Protein AF-T1A688-F1 (afdb_monomer_lite)

InterPro domains:
  IPR009078 Ferritin-like superfamily [SSF47240] (14-195)
  IPR012348 Ribonucleotide reductase-like [G3DSA:1.10.620.20] (3-196)

Radius of gyration: 18.25 Å; chains: 1; bounding box: 45×40×48 Å

pLDDT: mean 87.02, std 17.21, range [24.11, 98.5]

Sequence (198 aa):
MNEISFNLPDSVQPHATWAVDALPWDVLEPERIASDETMFFLIASASFVEITTDLYTQNLVEHYAGDSEVVNWLTDHWQPEELQHGVALKRYVQKVWPGFDWDRAYQGFFAEYARLCISEQLEVTRAQEMVARCIVETGTSSYYTMLRDFCTEPLLKRIAHHIRNDEIGHYKYFYRYFRQYAAREHVSRWAILQALWT

Secondary structure (DSSP, 8-state):
-------PPS----S-SS-GGGS-GGG--GGGTTT-HHHHHHHHHHHHHHHTHHHHHHHHHHHTTT-HHHHHHIIIIIHHHHHHHHHHHHHHHHHH-TTS-HHHHHHHHHHHHTTT--GGGS-SSHHHHHHHHHHHHHHHHHHHHHHHHH---HHHHHHHHHHHHHHHHHHHHHHHHHHHHHHHHT--HHHHHHTTT-

Foldseek 3Di:
DDDDDDDDDDDDDDDQPDALVRQPPVLWDLVQPLPPVVLLVLLLVLLLVLLCVVLLLVLVLVQCPPPCVVNCCSPVPVNVNSNRLSVNSLVSSCVNPVVDPSVVVSVVVCVPVSVVSDSVPAQPFLLLNLLLLLVVLVVLLVSLVVQLVPGPTVSSVVSSVSSSVVSVVVNVVSVVVSVVRCVVVVDDPVSNVVSVPD

Organism: NCBI:txid410659

Structure (mmCIF, N/CA/C/O backbone):
data_AF-T1A688-F1
#
_entry.id   AF-T1A688-F1
#
loop_
_atom_site.group_PDB
_atom_site.id
_atom_site.type_symbol
_atom_site.label_atom_id
_atom_site.label_alt_id
_atom_site.label_comp_id
_atom_site.label_asym_id
_atom_site.label_entity_id
_atom_site.label_seq_id
_atom_site.pdbx_PDB_ins_code
_atom_site.Cartn_x
_atom_site.Cartn_y
_atom_site.Cartn_z
_atom_site.occupancy
_atom_site.B_iso_or_equiv
_atom_site.auth_seq_id
_atom_site.auth_comp_id
_atom_site.auth_asym_id
_atom_site.auth_atom_id
_atom_site.pdbx_PDB_model_num
ATOM 1 N N . MET A 1 1 ? -23.530 27.940 11.551 1.00 33.59 1 MET A N 1
ATOM 2 C CA . MET A 1 1 ? -23.105 26.550 11.803 1.00 33.59 1 MET A CA 1
ATOM 3 C C . MET A 1 1 ? -23.608 25.735 10.631 1.00 33.59 1 MET A C 1
ATOM 5 O O . MET A 1 1 ? -24.788 25.431 10.600 1.00 33.59 1 MET A O 1
ATOM 9 N N . ASN A 1 2 ? -22.763 25.516 9.624 1.00 26.72 2 ASN A N 1
ATOM 10 C CA . ASN A 1 2 ? -23.101 24.663 8.486 1.00 26.72 2 ASN A CA 1
ATOM 11 C C . ASN A 1 2 ? -22.417 23.321 8.727 1.00 26.72 2 ASN A C 1
ATOM 13 O O . ASN A 1 2 ? -21.192 23.240 8.651 1.00 26.72 2 ASN A O 1
ATOM 17 N N . GLU A 1 3 ? -23.200 22.305 9.077 1.00 25.16 3 GLU A N 1
ATOM 18 C CA . GLU A 1 3 ? -22.733 20.925 9.089 1.00 25.16 3 GLU A CA 1
ATOM 19 C C . GLU A 1 3 ? -22.628 20.438 7.643 1.00 25.16 3 GLU A C 1
ATOM 21 O O . GLU A 1 3 ? -23.594 20.466 6.880 1.00 25.16 3 GLU A O 1
ATOM 26 N N . ILE A 1 4 ? -21.424 20.033 7.251 1.00 27.34 4 ILE A N 1
ATOM 27 C CA . ILE A 1 4 ? -21.187 19.335 5.992 1.00 27.34 4 ILE A CA 1
ATOM 28 C C . ILE A 1 4 ? -21.662 17.896 6.210 1.00 27.34 4 ILE A C 1
ATOM 30 O O . ILE A 1 4 ? -20.976 17.107 6.856 1.00 27.34 4 ILE A O 1
ATOM 34 N N . SER A 1 5 ? -22.852 17.572 5.703 1.00 24.11 5 SER A N 1
ATOM 35 C CA . SER A 1 5 ? -23.344 16.194 5.652 1.00 24.11 5 SER A CA 1
ATOM 36 C C . SER A 1 5 ? -22.600 15.438 4.551 1.00 24.11 5 SER A C 1
ATOM 38 O O . SER A 1 5 ? -22.774 15.724 3.365 1.00 24.11 5 SER A O 1
ATOM 40 N N . PHE A 1 6 ? -21.754 14.484 4.938 1.00 28.55 6 PHE A N 1
ATOM 41 C CA . PHE A 1 6 ? -21.212 13.482 4.023 1.00 28.55 6 PHE A CA 1
ATOM 42 C C . PHE A 1 6 ? -22.225 12.340 3.912 1.00 28.55 6 PHE A C 1
ATOM 44 O O . PHE A 1 6 ? -22.269 11.455 4.764 1.00 28.55 6 PHE A O 1
ATOM 51 N N . ASN A 1 7 ? -23.042 12.359 2.857 1.00 30.03 7 ASN A N 1
ATOM 52 C CA . ASN A 1 7 ? -23.823 11.189 2.466 1.00 30.03 7 ASN A CA 1
ATOM 53 C C . ASN A 1 7 ? -22.850 10.104 1.982 1.00 30.03 7 ASN A C 1
ATOM 55 O O . ASN A 1 7 ? -22.249 10.235 0.914 1.00 30.03 7 ASN A O 1
ATOM 59 N N . LEU A 1 8 ? -22.675 9.054 2.783 1.00 31.95 8 LEU A N 1
ATOM 60 C CA . LEU A 1 8 ? -22.021 7.822 2.349 1.00 31.95 8 LEU A CA 1
ATOM 61 C C . LEU A 1 8 ? -23.016 7.040 1.473 1.00 31.95 8 LEU A C 1
ATOM 63 O O . LEU A 1 8 ? -24.170 6.905 1.878 1.00 31.95 8 LEU A O 1
ATOM 67 N N . PRO A 1 9 ? -22.625 6.558 0.283 1.00 34.56 9 PRO A N 1
ATOM 68 C CA . PRO A 1 9 ? -23.502 5.731 -0.535 1.00 34.56 9 PRO A CA 1
ATOM 69 C C . PRO A 1 9 ? -23.782 4.390 0.155 1.00 34.56 9 PRO A C 1
ATOM 71 O O . PRO A 1 9 ? -22.862 3.727 0.639 1.00 34.56 9 PRO A O 1
ATOM 74 N N . ASP A 1 10 ? -25.057 4.000 0.171 1.00 38.97 10 ASP A N 1
ATOM 75 C CA . ASP A 1 10 ? -25.505 2.669 0.572 1.00 38.97 10 ASP A CA 1
ATOM 76 C C . ASP A 1 10 ? -24.907 1.616 -0.375 1.00 38.97 10 ASP A C 1
ATOM 78 O O . ASP A 1 10 ? -25.071 1.687 -1.593 1.00 38.97 10 ASP A O 1
ATOM 82 N N . SER A 1 11 ? -24.204 0.642 0.209 1.00 44.56 11 SER A N 1
ATOM 83 C CA . SER A 1 11 ? -23.645 -0.561 -0.429 1.00 44.56 11 SER A CA 1
ATOM 84 C C . SER A 1 11 ? -22.850 -0.334 -1.724 1.00 44.56 11 SER A C 1
ATOM 86 O O . SER A 1 11 ? -23.379 -0.444 -2.829 1.00 44.56 11 SER A O 1
ATOM 88 N N . VAL A 1 12 ? -21.536 -0.147 -1.599 1.00 38.38 12 VAL A N 1
ATOM 89 C CA . VAL A 1 12 ? -20.613 -0.444 -2.701 1.00 38.38 12 VAL A CA 1
ATOM 90 C C . VAL A 1 12 ? -19.956 -1.780 -2.372 1.00 38.38 12 VAL A C 1
ATOM 92 O O . VAL A 1 12 ? -19.056 -1.846 -1.545 1.00 38.38 12 VAL A O 1
ATOM 95 N N . GLN A 1 13 ? -20.453 -2.857 -2.972 1.00 48.09 13 GLN A N 1
ATOM 96 C CA . GLN A 1 13 ? -19.640 -4.049 -3.199 1.00 48.09 13 GLN A CA 1
ATOM 97 C C . GLN A 1 13 ? -18.950 -3.853 -4.549 1.00 48.09 13 GLN A C 1
ATOM 99 O O . GLN A 1 13 ? -19.646 -3.721 -5.562 1.00 48.09 13 GLN A O 1
ATOM 104 N N . PRO A 1 14 ? -17.612 -3.849 -4.588 1.00 47.56 14 PRO A N 1
ATOM 105 C CA . PRO A 1 14 ? -16.934 -4.323 -5.775 1.00 47.56 14 PRO A CA 1
ATOM 106 C C . PRO A 1 14 ? -15.813 -5.296 -5.399 1.00 47.56 14 PRO A C 1
ATOM 108 O O . PRO A 1 14 ? -15.022 -5.061 -4.493 1.00 47.56 14 PRO A O 1
ATOM 111 N N . HIS A 1 15 ? -15.728 -6.385 -6.156 1.00 52.50 15 HIS A N 1
ATOM 112 C CA . HIS A 1 15 ? -14.476 -7.106 -6.351 1.00 52.50 15 HIS A CA 1
ATOM 113 C C . HIS A 1 15 ? -13.335 -6.122 -6.655 1.00 52.50 15 HIS A C 1
ATOM 115 O O . HIS A 1 15 ? -13.610 -5.069 -7.241 1.00 52.50 15 HIS A O 1
ATOM 121 N N . ALA A 1 16 ? -12.092 -6.495 -6.319 1.00 61.47 16 ALA A N 1
ATOM 122 C CA . ALA A 1 16 ?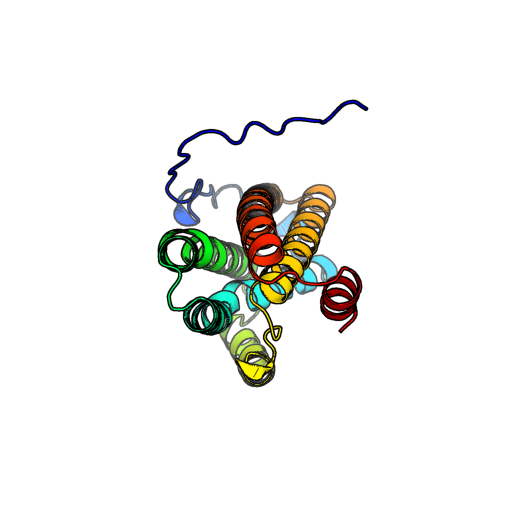 -10.887 -5.719 -6.621 1.00 61.47 16 ALA A CA 1
ATOM 123 C C . ALA A 1 16 ? -11.025 -5.002 -7.974 1.00 61.47 16 ALA A C 1
ATOM 125 O O . ALA A 1 16 ? -11.273 -5.628 -9.011 1.00 61.47 16 ALA A O 1
ATOM 126 N N . THR A 1 17 ? -10.944 -3.668 -7.952 1.00 81.06 17 THR A N 1
ATOM 127 C CA . THR A 1 17 ? -11.328 -2.823 -9.103 1.00 81.06 17 THR A CA 1
ATOM 128 C C . THR A 1 17 ? -10.383 -2.960 -10.303 1.00 81.06 17 THR A C 1
ATOM 130 O O . THR A 1 17 ? -10.643 -2.434 -11.389 1.00 81.06 17 THR A O 1
ATOM 133 N N . TRP A 1 18 ? -9.293 -3.698 -10.112 1.00 94.50 18 TRP A N 1
ATOM 134 C CA . TRP A 1 18 ? -8.295 -4.078 -11.094 1.00 94.50 18 TRP A CA 1
ATOM 135 C C . TRP A 1 18 ? -7.668 -5.417 -10.686 1.00 94.50 18 TRP A C 1
ATOM 137 O O . TRP A 1 18 ? -7.817 -5.856 -9.549 1.00 94.50 18 TRP A O 1
ATOM 147 N N . ALA A 1 19 ? -6.963 -6.059 -11.619 1.00 93.81 19 ALA A N 1
ATOM 148 C CA . ALA A 1 19 ? -6.223 -7.294 -11.374 1.00 93.81 19 ALA A CA 1
ATOM 149 C C . ALA A 1 19 ? -4.825 -7.209 -11.990 1.00 93.81 19 ALA A C 1
ATOM 151 O O . ALA A 1 19 ? -4.669 -6.676 -13.093 1.00 93.81 19 ALA A O 1
ATOM 152 N N . VAL A 1 20 ? -3.814 -7.777 -11.321 1.00 94.94 20 VAL A N 1
ATOM 153 C CA . VAL A 1 20 ? -2.414 -7.729 -11.792 1.00 94.94 20 VAL A CA 1
ATOM 154 C C . VAL A 1 20 ? -2.272 -8.293 -13.202 1.00 94.94 20 VAL A C 1
ATOM 156 O O . VAL A 1 20 ? -1.576 -7.714 -14.035 1.00 94.94 20 VAL A O 1
ATOM 159 N N . ASP A 1 21 ? -2.948 -9.402 -13.495 1.00 93.81 21 ASP A N 1
ATOM 160 C CA . ASP A 1 21 ? -2.878 -10.055 -14.804 1.00 93.81 21 ASP A CA 1
ATOM 161 C C . ASP A 1 21 ? -3.602 -9.284 -15.913 1.00 93.81 21 ASP A C 1
ATOM 163 O O . ASP A 1 21 ? -3.280 -9.467 -17.085 1.00 93.81 21 ASP A O 1
ATOM 167 N N . ALA A 1 22 ? -4.535 -8.398 -15.557 1.00 94.94 22 ALA A N 1
ATOM 168 C CA . ALA A 1 22 ? -5.258 -7.549 -16.502 1.00 94.94 22 ALA A CA 1
ATOM 169 C C . ALA A 1 22 ? -4.511 -6.244 -16.837 1.00 94.94 22 ALA A C 1
ATOM 171 O O . ALA A 1 22 ? -4.927 -5.505 -17.731 1.00 94.94 22 ALA A O 1
ATOM 172 N N . LEU A 1 23 ? -3.409 -5.942 -16.141 1.00 96.25 23 LEU A N 1
ATOM 173 C CA . LEU A 1 23 ? -2.533 -4.838 -16.518 1.00 96.25 23 LEU A CA 1
ATOM 174 C C . LEU A 1 23 ? -1.856 -5.155 -17.867 1.00 96.25 23 LEU A C 1
ATOM 176 O O . LEU A 1 23 ? -1.386 -6.276 -18.067 1.00 96.25 23 LEU A O 1
ATOM 180 N N . PRO A 1 24 ? -1.738 -4.193 -18.796 1.00 96.00 24 PRO A N 1
ATOM 181 C CA . PRO A 1 24 ? -1.062 -4.415 -20.067 1.00 96.00 24 PRO A CA 1
ATOM 182 C C . PRO A 1 24 ? 0.451 -4.344 -19.854 1.00 96.00 24 PRO A C 1
ATOM 184 O O . PRO A 1 24 ? 1.098 -3.306 -19.965 1.00 96.00 24 PRO A O 1
ATOM 187 N N . TRP A 1 25 ? 1.010 -5.483 -19.462 1.00 96.69 25 TRP A N 1
ATOM 188 C CA . TRP A 1 25 ? 2.444 -5.682 -19.256 1.00 96.69 25 TRP A CA 1
ATOM 189 C C . TRP A 1 25 ? 3.264 -5.584 -20.546 1.00 96.69 25 TRP A C 1
ATOM 191 O O . TRP A 1 25 ? 4.486 -5.492 -20.482 1.00 96.69 25 TRP A O 1
ATOM 201 N N . ASP A 1 26 ? 2.603 -5.639 -21.699 1.00 94.75 26 ASP A N 1
ATOM 202 C CA . ASP A 1 26 ? 3.171 -5.468 -23.032 1.00 94.75 26 ASP A CA 1
ATOM 203 C C . ASP A 1 26 ? 3.584 -4.020 -23.327 1.00 94.75 26 ASP A C 1
ATOM 205 O O . ASP A 1 26 ? 4.462 -3.814 -24.160 1.00 94.75 26 ASP A O 1
ATOM 209 N N . VAL A 1 27 ? 3.014 -3.034 -22.619 1.00 92.56 27 VAL A N 1
ATOM 210 C CA . VAL A 1 27 ? 3.402 -1.616 -22.751 1.00 92.56 27 VAL A CA 1
ATOM 211 C C . VAL A 1 27 ? 4.482 -1.178 -21.757 1.00 92.56 27 VAL A C 1
ATOM 213 O O . VAL A 1 27 ? 4.725 0.016 -21.618 1.00 92.56 27 VAL A O 1
ATOM 216 N N . LEU A 1 28 ? 5.086 -2.117 -21.021 1.00 97.12 28 LEU A N 1
ATOM 217 C CA . LEU A 1 28 ? 6.189 -1.822 -20.107 1.00 97.12 28 LEU A CA 1
ATOM 218 C C . LEU A 1 28 ? 7.411 -1.332 -20.900 1.00 97.12 28 LEU A C 1
ATOM 220 O O . LEU A 1 28 ? 7.852 -2.018 -21.820 1.00 97.12 28 LEU A O 1
ATOM 224 N N . GLU A 1 29 ? 7.990 -0.206 -20.483 1.00 97.12 29 GLU A N 1
ATOM 225 C CA . GLU A 1 29 ? 9.182 0.406 -21.098 1.00 97.12 29 GLU A CA 1
ATOM 226 C C . GLU A 1 29 ? 10.358 0.451 -20.087 1.00 97.12 29 GLU A C 1
ATOM 228 O O . GLU A 1 29 ? 10.622 1.507 -19.496 1.00 97.12 29 GLU A O 1
ATOM 233 N N . PRO A 1 30 ? 11.068 -0.673 -19.819 1.00 96.31 30 PRO A N 1
ATOM 234 C CA . PRO A 1 30 ? 12.078 -0.751 -18.755 1.00 96.31 30 PRO A CA 1
ATOM 235 C C . PRO A 1 30 ? 13.193 0.292 -18.874 1.00 96.31 30 PRO A C 1
ATOM 237 O O . PRO A 1 30 ? 13.660 0.830 -17.872 1.00 96.31 30 PRO A O 1
ATOM 240 N N . GLU A 1 31 ? 13.610 0.617 -20.094 1.00 95.62 31 GLU A N 1
ATOM 241 C CA . GLU A 1 31 ? 14.686 1.559 -20.398 1.00 95.62 31 GLU A CA 1
ATOM 242 C C . GLU A 1 31 ? 14.438 2.979 -19.874 1.00 95.62 31 GLU A C 1
ATOM 244 O O . GLU A 1 31 ? 15.391 3.735 -19.692 1.00 95.62 31 GLU A O 1
ATOM 249 N N . ARG A 1 32 ? 13.184 3.348 -19.585 1.00 96.19 32 ARG A N 1
ATOM 250 C CA . ARG A 1 32 ? 12.852 4.663 -19.022 1.00 96.19 32 ARG A CA 1
ATOM 251 C C . ARG A 1 32 ? 13.240 4.838 -17.562 1.00 96.19 32 ARG A C 1
ATOM 253 O O . ARG A 1 32 ? 13.293 5.974 -17.094 1.00 96.19 32 ARG A O 1
ATOM 260 N N . ILE A 1 33 ? 13.436 3.738 -16.841 1.00 96.50 33 ILE A N 1
ATOM 261 C CA . ILE A 1 33 ? 13.557 3.744 -15.380 1.00 96.50 33 ILE A CA 1
ATOM 262 C C . ILE A 1 33 ? 14.667 2.822 -14.867 1.00 96.50 33 ILE A C 1
ATOM 264 O O . ILE A 1 33 ? 15.149 3.023 -13.760 1.00 96.50 33 ILE A O 1
ATOM 268 N N . ALA A 1 34 ? 15.120 1.838 -15.653 1.00 95.44 34 ALA A N 1
ATOM 269 C CA . ALA A 1 34 ? 16.062 0.817 -15.193 1.00 95.44 34 ALA A CA 1
ATOM 270 C C . ALA A 1 34 ? 17.401 1.385 -14.684 1.00 95.44 34 ALA A C 1
ATOM 272 O O . ALA A 1 34 ? 18.022 0.777 -13.814 1.00 95.44 34 ALA A O 1
ATOM 273 N N . SER A 1 35 ? 17.837 2.545 -15.192 1.00 95.88 35 SER A N 1
ATOM 274 C CA . SER A 1 35 ? 19.055 3.235 -14.739 1.00 95.88 35 SER A CA 1
ATOM 275 C C . SER A 1 35 ? 18.848 4.164 -13.537 1.00 95.88 35 SER A C 1
ATO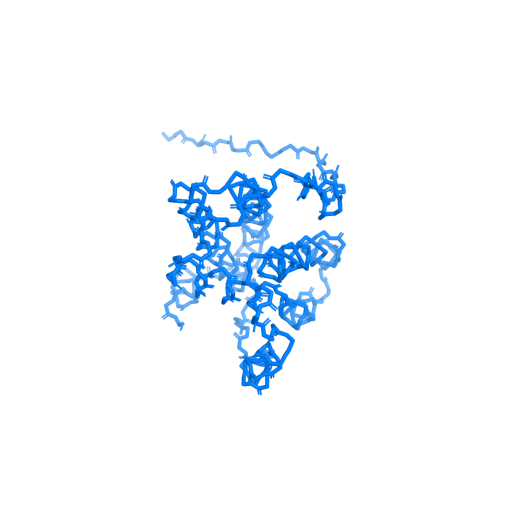M 277 O O . SER A 1 35 ? 19.816 4.747 -13.057 1.00 95.88 35 SER A O 1
ATOM 279 N N . ASP A 1 36 ? 17.610 4.366 -13.086 1.00 96.00 36 ASP A N 1
ATOM 280 C CA . ASP A 1 36 ? 17.297 5.207 -11.934 1.00 96.00 36 ASP A CA 1
ATOM 281 C C . ASP A 1 36 ? 17.346 4.365 -10.652 1.00 96.00 36 ASP A C 1
ATOM 283 O O . ASP A 1 36 ? 16.393 3.675 -10.281 1.00 96.00 36 ASP A O 1
ATOM 287 N N . GLU A 1 37 ? 18.489 4.421 -9.967 1.00 95.88 37 GLU A N 1
ATOM 288 C CA . GLU A 1 37 ? 18.700 3.705 -8.706 1.00 95.88 37 GLU A CA 1
ATOM 289 C C . GLU A 1 37 ? 17.728 4.150 -7.608 1.00 95.88 37 GLU A C 1
ATOM 291 O O . GLU A 1 37 ? 17.313 3.336 -6.784 1.00 95.88 37 GLU A O 1
ATOM 296 N N . THR A 1 38 ? 17.318 5.422 -7.601 1.00 95.75 38 THR A N 1
ATOM 297 C CA . THR A 1 38 ? 16.363 5.914 -6.600 1.00 95.75 38 THR A CA 1
ATOM 298 C C . THR A 1 38 ? 15.011 5.248 -6.811 1.00 95.75 38 THR A C 1
ATOM 300 O O . THR A 1 38 ? 14.427 4.730 -5.860 1.00 95.75 38 THR A O 1
ATOM 303 N N . MET A 1 39 ? 14.538 5.185 -8.057 1.00 96.06 39 MET A N 1
ATOM 304 C CA . MET A 1 39 ? 13.300 4.477 -8.387 1.00 96.06 39 MET A CA 1
ATOM 305 C C . MET A 1 39 ? 13.392 2.989 -8.057 1.00 96.06 39 MET A C 1
ATOM 307 O O . MET A 1 39 ? 12.454 2.448 -7.472 1.00 96.06 39 MET A O 1
ATOM 311 N N . PHE A 1 40 ? 14.522 2.342 -8.356 1.00 97.62 40 PHE A N 1
ATOM 312 C CA . PHE A 1 40 ? 14.749 0.953 -7.963 1.00 97.62 40 PHE A CA 1
ATOM 313 C C . PHE A 1 40 ? 14.542 0.754 -6.458 1.00 97.62 40 PHE A C 1
ATOM 315 O O . PHE A 1 40 ? 13.717 -0.071 -6.065 1.00 97.62 40 PHE A O 1
ATOM 322 N N . PHE A 1 41 ? 15.229 1.531 -5.615 1.00 97.38 41 PHE A N 1
ATOM 323 C CA . PHE A 1 41 ? 15.115 1.381 -4.164 1.00 97.38 41 PHE A CA 1
ATOM 324 C C . PHE A 1 41 ? 13.711 1.691 -3.652 1.00 97.38 41 PHE A C 1
ATOM 326 O O . PHE A 1 41 ? 13.211 0.961 -2.796 1.00 97.38 41 PHE A O 1
ATOM 333 N N . LEU A 1 42 ? 13.061 2.734 -4.177 1.00 96.94 42 LEU A N 1
ATOM 334 C CA . LEU A 1 42 ? 11.706 3.108 -3.778 1.00 96.94 42 LEU A CA 1
ATOM 335 C C . LEU A 1 42 ? 10.710 1.980 -4.076 1.00 96.94 42 LEU A C 1
ATOM 337 O O . LEU A 1 42 ? 9.987 1.557 -3.180 1.00 96.94 42 LEU A O 1
ATOM 341 N N . ILE A 1 43 ? 10.711 1.457 -5.303 1.00 97.69 43 ILE A N 1
ATOM 342 C CA . ILE A 1 43 ? 9.730 0.463 -5.757 1.00 97.69 43 ILE A CA 1
ATOM 343 C C . ILE A 1 43 ? 10.036 -0.919 -5.173 1.00 97.69 43 ILE A C 1
ATOM 345 O O . ILE A 1 43 ? 9.117 -1.629 -4.768 1.00 97.69 43 ILE A O 1
ATOM 349 N N . ALA A 1 44 ? 11.313 -1.308 -5.093 1.00 97.81 44 ALA A N 1
ATOM 350 C CA . ALA A 1 44 ? 11.705 -2.571 -4.474 1.00 97.81 44 ALA A CA 1
ATOM 351 C C . ALA A 1 44 ? 11.339 -2.592 -2.986 1.00 97.81 44 ALA A C 1
ATOM 353 O O . ALA A 1 44 ? 10.725 -3.554 -2.529 1.00 97.81 44 ALA A O 1
ATOM 354 N N . SER A 1 45 ? 11.620 -1.513 -2.250 1.00 96.19 45 SER A N 1
ATOM 355 C CA . SER A 1 45 ? 11.248 -1.425 -0.833 1.00 96.19 45 SER A CA 1
ATOM 356 C C . SER A 1 45 ? 9.731 -1.436 -0.645 1.00 96.19 45 SER A C 1
ATOM 358 O O . SER A 1 45 ? 9.241 -2.182 0.197 1.00 96.19 45 SER A O 1
ATOM 360 N N . ALA A 1 46 ? 8.981 -0.688 -1.466 1.00 96.25 46 ALA A N 1
ATOM 361 C CA . ALA A 1 46 ? 7.518 -0.733 -1.449 1.00 96.25 46 ALA A CA 1
ATOM 362 C C . ALA A 1 46 ? 7.010 -2.162 -1.696 1.00 96.25 46 ALA A C 1
ATOM 364 O O . ALA A 1 46 ? 6.228 -2.675 -0.910 1.00 96.25 46 ALA A O 1
ATOM 365 N N . SER A 1 47 ? 7.548 -2.871 -2.695 1.00 96.81 47 SER A N 1
ATOM 366 C CA . SER A 1 47 ? 7.140 -4.255 -2.974 1.00 96.81 47 SER A CA 1
ATOM 367 C C . SER A 1 47 ? 7.349 -5.217 -1.799 1.00 96.81 47 SER A C 1
ATOM 369 O O . SER A 1 47 ? 6.610 -6.189 -1.681 1.00 96.81 47 SER A O 1
ATOM 371 N N . PHE A 1 48 ? 8.339 -4.963 -0.936 1.00 94.94 48 PHE A N 1
ATOM 372 C CA . PHE A 1 48 ? 8.563 -5.760 0.269 1.00 94.94 48 PHE A CA 1
ATOM 373 C C . PHE A 1 48 ? 7.570 -5.416 1.375 1.00 94.94 48 PHE A C 1
ATOM 375 O O . PHE A 1 48 ? 7.068 -6.323 2.030 1.00 94.94 48 PHE A O 1
ATOM 382 N N . VAL A 1 49 ? 7.283 -4.130 1.583 1.00 91.88 49 VAL A N 1
ATOM 383 C CA . VAL A 1 49 ? 6.319 -3.689 2.599 1.00 91.88 49 VAL A CA 1
ATOM 384 C C . VAL A 1 49 ? 4.920 -4.200 2.251 1.00 91.88 49 VAL A C 1
ATOM 386 O O . VAL A 1 49 ? 4.331 -4.913 3.056 1.00 91.88 49 VAL A O 1
ATOM 389 N N . GLU A 1 50 ? 4.456 -3.947 1.027 1.00 92.25 50 GLU A N 1
ATOM 390 C CA . GLU A 1 50 ? 3.099 -4.292 0.572 1.00 92.25 50 GLU A CA 1
ATOM 391 C C . GLU A 1 50 ? 2.835 -5.805 0.585 1.00 92.25 50 GLU A C 1
ATOM 393 O O . GLU A 1 50 ? 1.772 -6.275 0.977 1.00 92.25 50 GLU A O 1
ATOM 398 N N . ILE A 1 51 ? 3.819 -6.624 0.191 1.00 90.12 51 ILE A N 1
ATOM 399 C CA . ILE A 1 51 ? 3.629 -8.083 0.174 1.00 90.12 51 ILE A CA 1
ATOM 400 C C . ILE A 1 51 ? 3.647 -8.705 1.579 1.00 90.12 51 ILE A C 1
ATOM 402 O O . ILE A 1 51 ? 3.253 -9.858 1.727 1.00 90.12 51 ILE A O 1
ATOM 406 N N . THR A 1 52 ? 4.094 -7.953 2.593 1.00 87.56 52 THR A N 1
ATOM 407 C CA . THR A 1 52 ? 4.131 -8.388 3.999 1.00 87.56 52 THR A CA 1
ATOM 408 C C . THR A 1 52 ? 2.848 -8.011 4.758 1.00 87.56 52 THR A C 1
ATOM 410 O O . THR A 1 52 ? 2.706 -8.329 5.942 1.00 87.56 52 THR A O 1
ATOM 413 N N . THR A 1 53 ? 1.881 -7.351 4.107 1.00 77.81 53 THR A N 1
ATOM 414 C CA . THR A 1 53 ? 0.613 -6.955 4.744 1.00 77.81 53 THR A CA 1
ATOM 415 C C . THR A 1 53 ? -0.196 -8.158 5.262 1.00 77.81 53 THR A C 1
ATOM 417 O O . THR A 1 53 ? -0.996 -8.022 6.193 1.00 77.81 53 THR A O 1
ATOM 420 N N . ASP A 1 54 ? 0.049 -9.373 4.760 1.00 76.12 54 ASP A N 1
ATOM 421 C CA . ASP A 1 54 ? -0.600 -10.602 5.231 1.00 76.12 54 ASP A CA 1
ATOM 422 C C . ASP A 1 54 ? -0.350 -10.911 6.713 1.00 76.12 54 ASP A C 1
ATOM 424 O O . ASP A 1 54 ? -1.296 -11.250 7.432 1.00 76.12 54 ASP A O 1
ATOM 428 N N . LEU A 1 55 ? 0.890 -10.751 7.185 1.00 73.75 55 LEU A N 1
ATOM 429 C CA . LEU A 1 55 ? 1.257 -10.937 8.588 1.00 73.75 55 LEU A CA 1
ATOM 430 C C . LEU A 1 55 ? 0.504 -9.960 9.487 1.00 73.75 55 LEU A C 1
ATOM 432 O O . LEU A 1 55 ? -0.006 -10.332 10.542 1.00 73.75 55 LEU A O 1
ATOM 436 N N . TYR A 1 56 ? 0.419 -8.702 9.058 1.00 75.31 56 TYR A N 1
ATOM 437 C CA . TYR A 1 56 ? -0.231 -7.661 9.840 1.00 75.31 56 TYR A CA 1
ATOM 438 C C . TYR A 1 56 ? -1.759 -7.809 9.853 1.00 75.31 56 TYR A C 1
ATOM 440 O O . TYR A 1 56 ? -2.406 -7.546 10.868 1.00 75.31 56 TYR A O 1
ATOM 448 N N . THR A 1 57 ? -2.343 -8.289 8.752 1.00 82.62 57 THR A N 1
ATOM 449 C CA . THR A 1 57 ? -3.791 -8.507 8.649 1.00 82.62 57 THR A CA 1
ATOM 450 C C . THR A 1 57 ? -4.290 -9.481 9.710 1.00 82.62 57 THR A C 1
ATOM 452 O O . THR A 1 57 ? -5.320 -9.227 10.331 1.00 82.62 57 THR A O 1
ATOM 455 N N . GLN A 1 58 ? -3.575 -10.583 9.949 1.00 84.56 58 GLN A N 1
ATOM 456 C CA . GLN A 1 58 ? -4.000 -11.578 10.939 1.00 84.56 58 GLN A CA 1
ATOM 457 C C . GLN A 1 58 ? -4.108 -10.954 12.335 1.00 84.56 58 GLN A C 1
ATOM 459 O O . GLN A 1 58 ? -5.136 -11.103 12.994 1.00 84.56 58 GLN A O 1
ATOM 464 N N . ASN A 1 59 ? -3.115 -10.149 12.724 1.00 87.12 59 ASN A N 1
ATOM 465 C CA . ASN A 1 59 ? -3.131 -9.417 13.990 1.00 87.12 59 ASN A CA 1
ATOM 466 C C . ASN A 1 59 ? -4.324 -8.447 14.078 1.00 87.12 59 ASN A C 1
ATOM 468 O O . ASN A 1 59 ? -4.983 -8.375 15.116 1.00 87.12 59 ASN A O 1
ATOM 472 N N . LEU A 1 60 ? -4.645 -7.726 12.995 1.00 90.06 60 LEU A N 1
ATOM 473 C CA . LEU A 1 60 ? -5.826 -6.855 12.953 1.00 90.06 60 LEU A CA 1
ATOM 474 C C . LEU A 1 60 ? -7.124 -7.649 13.117 1.00 90.06 60 LEU A C 1
ATOM 476 O O . LEU A 1 60 ? -7.972 -7.287 13.930 1.00 90.06 60 LEU A O 1
ATOM 480 N N . VAL A 1 61 ? -7.292 -8.736 12.365 1.00 92.00 61 VAL A N 1
ATOM 481 C CA . VAL A 1 61 ? -8.496 -9.575 12.429 1.00 92.00 61 VAL A CA 1
ATOM 482 C C . VAL A 1 61 ? -8.717 -10.096 13.849 1.00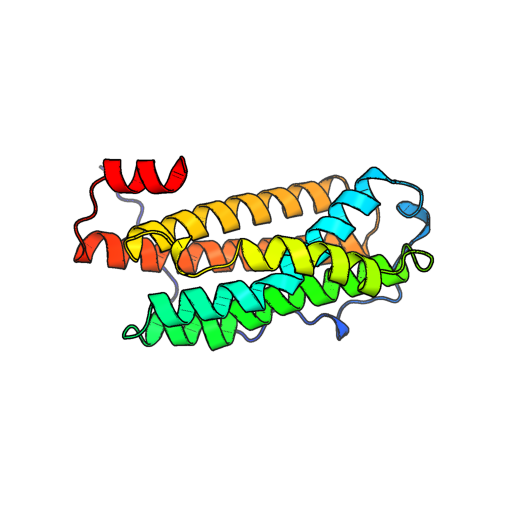 92.00 61 VAL A C 1
ATOM 484 O O . VAL A 1 61 ? -9.838 -10.037 14.358 1.00 92.00 61 VAL A O 1
ATOM 487 N N . GLU A 1 62 ? -7.652 -10.535 14.519 1.00 91.38 62 GLU A N 1
ATOM 488 C CA . GLU A 1 62 ? -7.704 -10.954 15.919 1.00 91.38 62 GLU A CA 1
ATOM 489 C C . GLU A 1 62 ? -8.058 -9.792 16.862 1.00 91.38 62 GLU A C 1
ATOM 491 O O . GLU A 1 62 ? -8.933 -9.938 17.719 1.00 91.38 62 GLU A O 1
ATOM 496 N N . HIS A 1 63 ? -7.462 -8.611 16.678 1.00 91.62 63 HIS A N 1
ATOM 497 C CA . HIS A 1 63 ? -7.743 -7.420 17.490 1.00 91.62 63 HIS A CA 1
ATOM 498 C C . HIS A 1 63 ? -9.218 -6.974 17.411 1.00 91.62 63 HIS A C 1
ATOM 500 O O . HIS A 1 63 ? -9.842 -6.576 18.408 1.00 91.62 63 HIS A O 1
ATOM 506 N N . TYR A 1 64 ? -9.819 -7.089 16.226 1.00 94.12 64 TYR A N 1
ATOM 507 C CA . TYR A 1 64 ? -11.220 -6.745 15.980 1.00 94.12 64 TYR A CA 1
ATOM 508 C C . TYR A 1 64 ? -12.193 -7.918 16.174 1.00 94.12 64 TYR A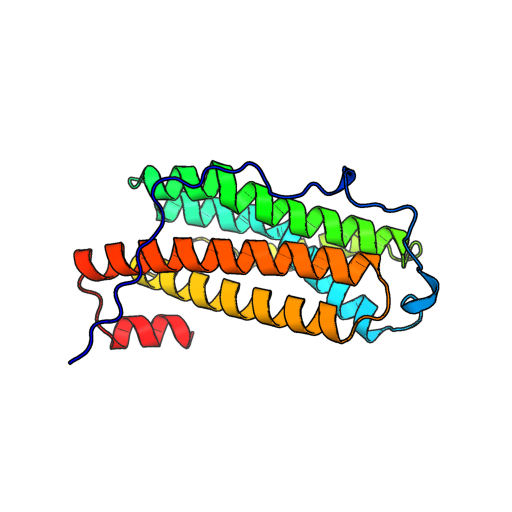 C 1
ATOM 510 O O . TYR A 1 64 ? -13.392 -7.765 15.919 1.00 94.12 64 TYR A O 1
ATOM 518 N N . ALA A 1 65 ? -11.734 -9.057 16.706 1.00 93.06 65 ALA A N 1
ATOM 519 C CA . ALA A 1 65 ? -12.582 -10.215 16.975 1.00 93.06 65 ALA A CA 1
ATOM 520 C C . ALA A 1 65 ? -13.847 -9.835 17.771 1.00 93.06 65 ALA A C 1
ATOM 522 O O . ALA A 1 65 ? -13.802 -9.139 18.788 1.00 93.06 65 ALA A O 1
ATOM 523 N N . GLY A 1 66 ? -15.010 -10.282 17.298 1.00 93.25 66 GLY A N 1
ATOM 524 C CA . GLY A 1 66 ? -16.313 -9.909 17.864 1.00 93.25 66 GLY A CA 1
ATOM 525 C C . GLY A 1 66 ? -16.995 -8.715 17.186 1.00 93.25 66 GLY A C 1
ATOM 526 O O . GLY A 1 66 ? -18.119 -8.389 17.560 1.00 93.25 66 GLY A O 1
ATOM 527 N N . ASP A 1 67 ? -16.374 -8.097 16.178 1.00 95.50 67 ASP A N 1
ATOM 528 C CA . ASP A 1 67 ? -17.042 -7.196 15.235 1.00 95.50 67 ASP A CA 1
ATOM 529 C C . ASP A 1 67 ? -17.026 -7.806 13.826 1.00 95.50 67 ASP A C 1
ATOM 531 O O . ASP A 1 67 ? -16.059 -7.675 13.077 1.00 95.50 67 ASP A O 1
ATOM 535 N N . SER A 1 68 ? -18.089 -8.536 13.473 1.00 95.19 68 SER A N 1
ATOM 536 C CA . SER A 1 68 ? -18.125 -9.290 12.215 1.00 95.19 68 SER A CA 1
ATOM 537 C C . SER A 1 68 ? -18.152 -8.400 10.973 1.00 95.19 68 SER A C 1
ATOM 539 O O . SER A 1 68 ? -17.718 -8.845 9.920 1.00 95.19 68 SER A O 1
ATOM 541 N N . GLU A 1 69 ? -18.651 -7.161 11.064 1.00 95.25 69 GLU A N 1
ATOM 542 C CA . GLU A 1 69 ? -18.618 -6.236 9.921 1.00 95.25 69 GLU A CA 1
ATOM 543 C C . GLU A 1 69 ? -17.171 -5.861 9.583 1.00 95.25 69 GLU A C 1
ATOM 545 O O . GLU A 1 69 ? -16.756 -5.974 8.429 1.00 95.25 69 GLU A O 1
ATOM 550 N N . VAL A 1 70 ? -16.395 -5.464 10.596 1.00 94.94 70 VAL A N 1
ATOM 551 C CA . VAL A 1 70 ? -14.989 -5.075 10.423 1.00 94.94 70 VAL A CA 1
ATOM 552 C C . VAL A 1 70 ? -14.139 -6.268 10.010 1.00 94.94 70 VAL A C 1
ATOM 554 O O . VAL A 1 70 ? -13.381 -6.157 9.051 1.00 94.94 70 VAL A O 1
ATOM 557 N N . VAL A 1 71 ? -14.293 -7.410 10.688 1.00 95.81 71 VAL A N 1
ATOM 558 C CA . VAL A 1 71 ? -13.525 -8.626 10.382 1.00 95.81 71 VAL A CA 1
ATOM 559 C C . VAL A 1 71 ? -13.762 -9.079 8.943 1.00 95.81 71 VAL A C 1
ATOM 561 O O . VAL A 1 71 ? -12.791 -9.270 8.221 1.00 95.81 71 VAL A O 1
ATOM 564 N N . ASN A 1 72 ? -15.019 -9.172 8.497 1.00 95.31 72 ASN A N 1
ATOM 565 C CA . ASN A 1 72 ? -15.315 -9.601 7.129 1.00 95.31 72 ASN A CA 1
ATOM 566 C C . ASN A 1 72 ? -14.786 -8.602 6.091 1.00 95.31 72 ASN A C 1
ATOM 568 O O . ASN A 1 72 ? -14.309 -8.991 5.032 1.00 95.31 72 ASN A O 1
ATOM 572 N N . TRP A 1 73 ? -14.853 -7.296 6.369 1.00 95.25 73 TRP A N 1
ATOM 573 C CA . TRP A 1 73 ? -14.277 -6.308 5.458 1.00 95.25 73 TRP A CA 1
ATOM 574 C C . TRP A 1 73 ? -12.748 -6.442 5.362 1.00 95.25 73 TRP A C 1
ATOM 576 O O . TRP A 1 73 ? -12.211 -6.420 4.254 1.00 95.25 73 TRP A O 1
ATOM 586 N N . LEU A 1 74 ? -12.062 -6.641 6.494 1.00 94.38 74 LEU A N 1
ATOM 587 C CA . LEU A 1 74 ? -10.614 -6.852 6.527 1.00 94.38 74 LEU A CA 1
ATOM 588 C C . LEU A 1 74 ? -10.200 -8.101 5.736 1.00 94.38 74 LEU A C 1
ATOM 590 O O . LEU A 1 74 ? -9.264 -8.029 4.945 1.00 94.38 74 LEU A O 1
ATOM 594 N N . THR A 1 75 ? -10.895 -9.227 5.925 1.00 92.56 75 THR A N 1
ATOM 595 C CA . THR A 1 75 ? -10.541 -10.506 5.286 1.00 92.56 75 THR A CA 1
ATOM 596 C C . THR A 1 75 ? -10.941 -10.579 3.821 1.00 92.56 75 THR A C 1
ATOM 598 O O . THR A 1 75 ? -10.195 -11.114 3.006 1.00 92.56 75 THR A O 1
ATOM 601 N N . ASP A 1 76 ? -12.120 -10.063 3.477 1.00 92.38 76 ASP A N 1
ATOM 602 C CA . ASP A 1 76 ? -12.719 -10.320 2.166 1.00 92.38 76 ASP A CA 1
ATOM 603 C C . ASP A 1 76 ? -12.390 -9.218 1.149 1.00 92.38 76 ASP A C 1
ATOM 605 O O . ASP A 1 76 ? -12.571 -9.430 -0.050 1.00 92.38 76 ASP A O 1
ATOM 609 N N . HIS A 1 77 ? -11.934 -8.045 1.612 1.00 90.88 77 HIS A N 1
ATOM 610 C CA . HIS A 1 77 ? -11.687 -6.876 0.758 1.00 90.88 77 HIS A CA 1
ATOM 611 C C . HIS A 1 77 ? -10.283 -6.312 0.961 1.00 90.88 77 HIS A C 1
ATOM 613 O O . HIS A 1 77 ? -9.466 -6.402 0.050 1.00 90.88 77 HIS A O 1
ATOM 619 N N . TRP A 1 78 ? -9.984 -5.801 2.159 1.00 93.31 78 TRP A N 1
ATOM 620 C CA . TRP A 1 78 ? -8.732 -5.081 2.405 1.00 93.31 78 TRP A CA 1
ATOM 621 C C . TRP A 1 78 ? -7.501 -5.972 2.183 1.00 93.31 78 TRP A C 1
ATOM 623 O O . TRP A 1 78 ? -6.643 -5.656 1.368 1.00 93.31 78 TRP A O 1
ATOM 633 N N . GLN A 1 79 ? -7.443 -7.147 2.819 1.00 91.94 79 GLN A N 1
ATOM 634 C CA . GLN A 1 79 ? -6.290 -8.043 2.696 1.00 91.94 79 GLN A CA 1
ATOM 635 C C . GLN A 1 79 ? -6.015 -8.517 1.255 1.00 91.94 79 GLN A C 1
ATOM 637 O O . GLN A 1 79 ? -4.854 -8.487 0.838 1.00 91.94 79 GLN A O 1
ATOM 642 N N . PRO A 1 80 ? -7.015 -8.977 0.474 1.00 91.88 80 PRO A N 1
ATOM 643 C CA . PRO A 1 80 ? -6.792 -9.315 -0.928 1.00 91.88 80 PRO A CA 1
ATOM 644 C C . PRO A 1 80 ? -6.275 -8.145 -1.773 1.00 91.88 80 PRO A C 1
ATOM 646 O O . PRO A 1 80 ? -5.441 -8.370 -2.652 1.00 91.88 80 PRO A O 1
ATOM 649 N N . GLU A 1 81 ? -6.758 -6.923 -1.529 1.00 94.00 81 GLU A N 1
ATOM 650 C CA . GLU A 1 81 ? -6.325 -5.720 -2.250 1.00 94.00 81 GLU A CA 1
ATOM 651 C C . GLU A 1 81 ? -4.863 -5.374 -1.921 1.00 94.00 81 GLU A C 1
ATOM 653 O O . GLU A 1 81 ? -4.048 -5.265 -2.834 1.00 94.00 81 GLU A O 1
ATOM 658 N N . GLU A 1 82 ? -4.485 -5.357 -0.645 1.00 92.06 82 GLU A N 1
ATOM 659 C CA . GLU A 1 82 ? -3.102 -5.131 -0.187 1.00 92.06 82 GLU A CA 1
ATOM 660 C C . GLU A 1 82 ? -2.112 -6.161 -0.764 1.00 92.06 82 GLU A C 1
ATOM 662 O O . GLU A 1 82 ? -1.068 -5.834 -1.338 1.00 92.06 82 GLU A O 1
ATOM 667 N N . LEU A 1 83 ? -2.473 -7.450 -0.715 1.00 92.12 83 LEU A N 1
ATOM 668 C CA . LEU A 1 83 ? -1.671 -8.515 -1.324 1.00 92.12 83 LEU A CA 1
ATOM 669 C C . LEU A 1 83 ? -1.493 -8.302 -2.831 1.00 92.12 83 LEU A C 1
ATOM 671 O O . LEU A 1 83 ? -0.419 -8.561 -3.389 1.00 92.12 83 LEU A O 1
ATOM 675 N N . GLN A 1 84 ? -2.541 -7.827 -3.504 1.00 94.81 84 GLN A N 1
ATOM 676 C CA . GLN A 1 84 ? -2.491 -7.520 -4.924 1.00 94.81 84 GLN A CA 1
ATOM 677 C C . GLN A 1 84 ? -1.484 -6.405 -5.234 1.00 94.81 84 GLN A C 1
ATOM 679 O O . GLN A 1 84 ? -0.778 -6.492 -6.247 1.00 94.81 84 GLN A O 1
ATOM 684 N N . HIS A 1 85 ? -1.380 -5.388 -4.375 1.00 96.38 85 HIS A N 1
ATOM 685 C CA . HIS A 1 85 ? -0.414 -4.297 -4.522 1.00 96.38 85 HIS A CA 1
ATOM 686 C C . HIS A 1 85 ? 1.016 -4.837 -4.500 1.00 96.38 85 HIS A C 1
ATOM 688 O O . HIS A 1 85 ? 1.782 -4.617 -5.448 1.00 96.38 85 HIS A O 1
ATOM 694 N N . GLY A 1 86 ? 1.341 -5.649 -3.490 1.00 95.44 86 GLY A N 1
ATOM 695 C CA . GLY A 1 86 ? 2.647 -6.295 -3.356 1.00 95.44 86 GLY A CA 1
ATOM 696 C C . GLY A 1 86 ? 3.000 -7.180 -4.552 1.00 95.44 86 GLY A C 1
ATOM 697 O O . GLY A 1 86 ? 4.103 -7.085 -5.100 1.00 95.44 86 GLY A O 1
ATOM 698 N N . VAL A 1 87 ? 2.050 -7.989 -5.034 1.00 96.62 87 VAL A N 1
ATOM 699 C CA . VAL A 1 87 ? 2.245 -8.842 -6.220 1.00 96.62 87 VAL A CA 1
ATOM 700 C C . VAL A 1 87 ? 2.506 -8.010 -7.481 1.00 96.62 87 VAL A C 1
ATOM 702 O O . VAL A 1 87 ? 3.400 -8.349 -8.267 1.00 96.62 87 VAL A O 1
ATOM 705 N N . ALA A 1 88 ? 1.768 -6.916 -7.686 1.00 98.00 88 ALA A N 1
ATOM 706 C CA . ALA A 1 88 ? 1.965 -6.039 -8.836 1.00 98.00 88 ALA A CA 1
ATOM 707 C C . ALA A 1 88 ? 3.358 -5.394 -8.830 1.00 98.00 88 ALA A C 1
ATOM 709 O O . ALA A 1 88 ? 4.050 -5.415 -9.853 1.00 98.00 88 ALA A O 1
ATOM 710 N N . LEU A 1 89 ? 3.798 -4.879 -7.680 1.00 98.38 89 LEU A N 1
ATOM 711 C CA . LEU A 1 89 ? 5.106 -4.240 -7.540 1.00 98.38 89 LEU A CA 1
ATOM 712 C C . LEU A 1 89 ? 6.250 -5.245 -7.650 1.00 98.38 89 LEU A C 1
ATOM 714 O O . LEU A 1 89 ? 7.212 -4.982 -8.369 1.00 98.38 89 LEU A O 1
ATOM 718 N N . LYS A 1 90 ? 6.130 -6.427 -7.032 1.00 98.19 90 LYS A N 1
ATOM 719 C CA . LYS A 1 90 ? 7.099 -7.520 -7.196 1.00 98.19 90 LYS A CA 1
ATOM 720 C C . LYS A 1 90 ? 7.295 -7.858 -8.673 1.00 98.19 90 LYS A C 1
ATOM 722 O O . LYS A 1 90 ? 8.424 -7.877 -9.166 1.00 98.19 90 LYS A O 1
ATOM 727 N N . ARG A 1 91 ? 6.194 -8.083 -9.399 1.00 98.31 91 ARG A N 1
ATOM 728 C CA . ARG A 1 91 ? 6.234 -8.402 -10.834 1.00 98.31 91 ARG A CA 1
ATOM 729 C C . ARG A 1 91 ? 6.850 -7.270 -11.651 1.00 98.31 91 ARG A C 1
ATOM 731 O O . ARG A 1 91 ? 7.598 -7.542 -12.590 1.00 98.31 91 ARG A O 1
ATOM 738 N N . TYR A 1 92 ? 6.553 -6.021 -11.301 1.00 98.50 92 TYR A N 1
ATOM 739 C CA . TYR A 1 92 ? 7.157 -4.855 -11.934 1.00 98.50 92 TYR A CA 1
ATOM 740 C C . TYR A 1 92 ? 8.678 -4.828 -11.728 1.00 98.50 92 TYR A C 1
ATOM 742 O O . TYR A 1 92 ? 9.424 -4.764 -12.706 1.00 98.50 92 TYR A O 1
ATOM 750 N N . VAL A 1 93 ? 9.146 -4.977 -10.484 1.00 98.50 93 VAL A N 1
ATOM 751 C CA . VAL A 1 93 ? 10.578 -4.984 -10.146 1.00 98.50 93 VAL A CA 1
ATOM 752 C C . VAL A 1 93 ? 11.316 -6.091 -10.891 1.00 98.50 93 VAL A C 1
ATOM 754 O O . VAL A 1 93 ? 12.336 -5.826 -11.521 1.00 98.50 93 VAL A O 1
ATOM 757 N N . GLN A 1 94 ? 10.778 -7.313 -10.894 1.00 97.88 94 GLN A N 1
ATOM 758 C CA . GLN A 1 94 ? 11.394 -8.454 -11.578 1.00 97.88 94 GLN A CA 1
ATOM 759 C C . GLN A 1 94 ? 11.491 -8.266 -13.100 1.00 97.88 94 GLN A C 1
ATOM 761 O O . GLN A 1 94 ? 12.403 -8.801 -13.729 1.00 97.88 94 GLN A O 1
ATOM 766 N N . LYS A 1 95 ? 10.566 -7.515 -13.711 1.00 97.75 95 LYS A N 1
ATOM 767 C CA . LYS A 1 95 ? 10.604 -7.226 -15.151 1.00 97.75 95 LYS A CA 1
ATOM 768 C C . LYS A 1 95 ? 11.573 -6.106 -15.512 1.00 97.75 95 LYS A C 1
ATOM 770 O O . LYS A 1 95 ? 12.223 -6.200 -16.549 1.00 97.75 95 LYS A O 1
ATOM 775 N N . VAL A 1 96 ? 11.655 -5.059 -14.694 1.00 98.19 96 VAL A N 1
ATOM 776 C CA . VAL A 1 96 ? 12.524 -3.904 -14.963 1.00 98.19 96 VAL A CA 1
ATOM 777 C C . VAL A 1 96 ? 13.976 -4.189 -14.581 1.00 98.19 96 VAL A C 1
ATOM 779 O O . VAL A 1 96 ? 14.887 -3.831 -15.326 1.00 98.19 96 VAL A O 1
ATOM 782 N N . TRP A 1 97 ? 14.199 -4.883 -13.463 1.00 98.12 97 TRP A N 1
ATOM 783 C CA . TRP A 1 97 ? 15.523 -5.229 -12.943 1.00 98.12 97 TRP A CA 1
ATOM 784 C C . TRP A 1 97 ? 15.690 -6.752 -12.827 1.00 98.12 97 TRP A C 1
ATOM 786 O O . TRP A 1 97 ? 15.798 -7.282 -11.722 1.00 98.12 97 TRP A O 1
ATOM 796 N N . PRO A 1 98 ? 15.766 -7.490 -13.950 1.00 97.06 98 PRO A N 1
ATOM 797 C CA . PRO A 1 98 ? 15.835 -8.955 -13.934 1.00 97.06 98 PRO A CA 1
ATOM 798 C C . PRO A 1 98 ? 17.113 -9.513 -13.287 1.00 97.06 98 PRO A C 1
ATOM 800 O O . PRO A 1 98 ? 17.165 -10.689 -12.940 1.00 97.06 98 PRO A O 1
ATOM 803 N N . GLY A 1 99 ? 18.155 -8.690 -13.133 1.00 96.62 99 GLY A N 1
ATOM 804 C CA . GLY A 1 99 ? 19.381 -9.062 -12.421 1.00 96.62 99 GLY A CA 1
ATOM 805 C C . GLY A 1 99 ? 19.265 -9.005 -10.894 1.00 96.62 99 GLY A C 1
ATOM 806 O O . GLY A 1 99 ? 20.176 -9.459 -10.205 1.00 96.62 99 GLY A O 1
ATOM 807 N N . PHE A 1 100 ? 18.180 -8.442 -10.357 1.00 97.75 100 PHE A N 1
ATOM 808 C CA . PHE A 1 100 ? 17.937 -8.376 -8.922 1.00 97.75 100 PHE A CA 1
ATOM 809 C C . PHE A 1 100 ? 17.215 -9.639 -8.439 1.00 97.75 100 PHE A C 1
ATOM 811 O O . PHE A 1 100 ? 16.091 -9.928 -8.848 1.00 97.75 100 PHE A O 1
ATOM 818 N N . ASP A 1 101 ? 17.855 -10.378 -7.532 1.00 98.00 101 ASP A N 1
ATOM 819 C CA . ASP A 1 101 ? 17.258 -11.534 -6.859 1.00 98.00 101 ASP A CA 1
ATOM 820 C C . ASP A 1 101 ? 16.268 -11.063 -5.782 1.00 98.00 101 ASP A C 1
ATOM 822 O O . ASP A 1 101 ? 16.596 -10.942 -4.597 1.00 98.00 101 ASP A O 1
ATOM 826 N N . TRP A 1 102 ? 15.056 -10.737 -6.237 1.00 97.94 102 TRP A N 1
ATOM 827 C CA . TRP A 1 102 ? 13.990 -10.200 -5.396 1.00 97.94 102 TRP A CA 1
ATOM 828 C C . TRP A 1 102 ? 13.642 -11.145 -4.243 1.00 97.94 102 TRP A C 1
ATOM 830 O O . TRP A 1 102 ? 13.500 -10.687 -3.114 1.00 97.94 102 TRP A O 1
ATOM 840 N N . ASP A 1 103 ? 13.538 -12.456 -4.494 1.00 97.06 103 ASP A N 1
ATOM 841 C CA . ASP A 1 103 ? 13.099 -13.424 -3.480 1.00 97.06 103 ASP A CA 1
ATOM 842 C C . ASP A 1 103 ? 14.130 -13.560 -2.358 1.00 97.06 103 ASP A C 1
ATOM 844 O O . ASP A 1 103 ? 13.766 -13.545 -1.180 1.00 97.06 103 ASP A O 1
ATOM 848 N N . ARG A 1 104 ? 15.424 -13.617 -2.693 1.00 97.56 104 ARG A N 1
ATOM 849 C CA . ARG A 1 104 ? 16.488 -13.626 -1.682 1.00 97.56 104 ARG A CA 1
ATOM 850 C C . ARG A 1 104 ? 16.522 -12.333 -0.870 1.00 97.56 104 ARG A C 1
ATOM 852 O O . ARG A 1 104 ? 16.709 -12.380 0.345 1.00 97.56 104 ARG A O 1
ATOM 859 N N . ALA A 1 105 ? 16.384 -11.184 -1.528 1.00 96.88 105 ALA A N 1
ATOM 860 C CA . ALA A 1 105 ? 16.389 -9.892 -0.850 1.00 96.88 105 ALA A CA 1
ATOM 861 C C . ALA A 1 105 ? 15.174 -9.742 0.083 1.00 96.88 105 ALA A C 1
ATOM 863 O O . ALA A 1 105 ? 15.336 -9.349 1.240 1.00 96.88 105 ALA A O 1
ATOM 864 N N . TYR A 1 106 ? 13.992 -10.150 -0.383 1.00 96.12 106 TYR A N 1
ATOM 865 C CA . TYR A 1 106 ? 12.768 -10.184 0.409 1.00 96.12 106 TYR A CA 1
ATOM 866 C C . TYR A 1 106 ? 12.906 -11.089 1.635 1.00 96.12 106 TYR A C 1
ATOM 868 O O . TYR A 1 106 ? 12.538 -10.682 2.728 1.00 96.12 106 TYR A O 1
ATOM 876 N N . GLN A 1 107 ? 13.496 -12.281 1.499 1.00 94.88 107 GLN A N 1
ATOM 877 C CA . GLN A 1 107 ? 13.741 -13.167 2.645 1.00 94.88 107 GLN A CA 1
ATOM 878 C C . GLN A 1 107 ? 14.596 -12.498 3.729 1.00 94.88 107 GLN A C 1
ATOM 880 O O . GLN A 1 107 ? 14.320 -12.668 4.916 1.00 94.88 107 GLN A O 1
ATOM 885 N N . GLY A 1 108 ? 15.617 -11.732 3.327 1.00 93.75 108 GLY A N 1
ATOM 886 C CA . GLY A 1 108 ? 16.440 -10.953 4.252 1.00 93.75 108 GLY A CA 1
ATOM 887 C C . GLY A 1 108 ? 15.627 -9.888 4.985 1.00 93.75 108 GLY A C 1
ATOM 888 O O . GLY A 1 108 ? 15.643 -9.850 6.213 1.00 93.75 108 GLY A O 1
ATOM 889 N N . PHE A 1 109 ? 14.863 -9.084 4.239 1.00 93.56 109 PHE A N 1
ATOM 890 C CA . PHE A 1 109 ? 13.952 -8.085 4.804 1.00 93.56 109 PHE A CA 1
ATOM 891 C C . PHE A 1 109 ? 12.943 -8.718 5.773 1.00 93.56 109 PHE A C 1
ATOM 893 O O . PHE A 1 109 ? 12.824 -8.293 6.919 1.00 93.56 109 PHE A O 1
ATOM 900 N N . PHE A 1 110 ? 12.263 -9.780 5.343 1.00 91.19 110 PHE A N 1
ATOM 901 C CA . PHE A 1 110 ? 11.223 -10.462 6.104 1.00 91.19 110 PHE A CA 1
ATOM 902 C C . PHE A 1 110 ? 11.748 -11.041 7.422 1.00 91.19 110 PHE A C 1
ATOM 904 O O . PHE A 1 110 ? 11.091 -10.924 8.454 1.00 91.19 110 PHE A O 1
ATOM 911 N N . ALA A 1 111 ? 12.951 -11.626 7.422 1.00 90.62 111 ALA A N 1
ATOM 912 C CA . ALA A 1 111 ? 13.551 -12.214 8.621 1.00 90.62 111 ALA A CA 1
ATOM 913 C C . ALA A 1 111 ? 13.771 -11.198 9.759 1.00 90.62 111 ALA A C 1
ATOM 915 O O . ALA A 1 111 ? 13.784 -11.584 10.935 1.00 90.62 111 ALA A O 1
ATOM 916 N N . GLU A 1 112 ? 13.960 -9.925 9.412 1.00 88.25 112 GLU A N 1
ATOM 917 C CA . GLU A 1 112 ? 14.090 -8.816 10.355 1.00 88.25 112 GLU A CA 1
ATOM 918 C C . GLU A 1 112 ? 12.730 -8.175 10.646 1.00 88.25 112 GLU A C 1
ATOM 920 O O . GLU A 1 112 ? 12.352 -8.045 11.810 1.00 88.25 112 GLU A O 1
ATOM 925 N N . TYR A 1 113 ? 11.974 -7.842 9.598 1.00 84.44 113 TYR A N 1
ATOM 926 C CA . TYR A 1 113 ? 10.716 -7.105 9.690 1.00 84.44 113 TYR A CA 1
ATOM 927 C C . TYR A 1 113 ? 9.617 -7.884 10.420 1.00 84.44 113 TYR A C 1
ATOM 929 O O . TYR A 1 113 ? 8.946 -7.325 11.283 1.00 84.44 113 TYR A O 1
ATOM 937 N N . ALA A 1 114 ? 9.489 -9.196 10.185 1.00 82.94 114 ALA A N 1
ATOM 938 C CA . ALA A 1 114 ? 8.466 -10.021 10.836 1.00 82.94 114 ALA A CA 1
ATOM 939 C C . ALA A 1 114 ? 8.583 -10.031 12.373 1.00 82.94 114 ALA A C 1
ATOM 941 O O . ALA A 1 114 ? 7.603 -10.274 13.070 1.00 82.94 114 ALA A O 1
ATOM 942 N N . ARG A 1 115 ? 9.767 -9.727 12.925 1.00 83.44 115 ARG A N 1
ATOM 943 C CA . ARG A 1 115 ? 9.978 -9.618 14.381 1.00 83.44 115 ARG A CA 1
ATOM 944 C C . ARG A 1 115 ? 9.345 -8.364 14.983 1.00 83.44 115 ARG A C 1
ATOM 946 O O . ARG A 1 115 ? 9.173 -8.306 16.195 1.00 83.44 115 ARG A O 1
ATOM 953 N N . LEU A 1 116 ? 9.049 -7.370 14.149 1.00 77.44 116 LEU A N 1
ATOM 954 C CA . LEU A 1 116 ? 8.392 -6.122 14.529 1.00 77.44 116 LEU A CA 1
ATOM 955 C C . LEU A 1 116 ? 6.866 -6.220 14.379 1.00 77.44 116 LEU A C 1
ATOM 957 O O . LEU A 1 116 ? 6.147 -5.454 15.004 1.00 77.44 116 LEU A O 1
ATOM 961 N N . CYS A 1 117 ? 6.354 -7.173 13.598 1.00 71.25 117 CYS A N 1
ATOM 962 C CA . CYS A 1 117 ? 4.923 -7.348 13.335 1.00 71.25 117 CYS A CA 1
ATOM 963 C C . CYS A 1 117 ? 4.228 -8.232 14.387 1.00 71.25 117 CYS A C 1
ATOM 965 O O . CYS A 1 117 ? 3.567 -9.211 14.038 1.00 71.25 117 CYS A O 1
ATOM 967 N N . ILE A 1 118 ? 4.386 -7.911 15.673 1.00 72.62 118 ILE A N 1
ATOM 968 C CA . ILE A 1 118 ? 3.728 -8.636 16.773 1.00 72.62 118 ILE A CA 1
ATOM 969 C C . ILE A 1 118 ? 2.465 -7.908 17.245 1.00 72.62 118 ILE A C 1
ATOM 971 O O . ILE A 1 118 ? 2.390 -6.682 17.177 1.00 72.62 118 ILE A O 1
ATOM 975 N N . SER A 1 119 ? 1.480 -8.662 17.740 1.00 66.88 119 SER A N 1
ATOM 976 C CA . SER A 1 119 ? 0.174 -8.144 18.186 1.00 66.88 119 SER A CA 1
ATOM 977 C C . SER A 1 119 ? 0.270 -7.042 19.250 1.00 66.88 119 SER A C 1
ATOM 979 O O . SER A 1 119 ? -0.577 -6.160 19.331 1.00 66.88 119 SER A O 1
ATOM 981 N N . GLU A 1 120 ? 1.341 -7.056 20.038 1.00 67.62 120 GLU A N 1
ATOM 982 C CA . GLU A 1 120 ? 1.648 -6.101 21.095 1.00 67.62 120 GLU A CA 1
ATOM 983 C C . GLU A 1 120 ? 2.087 -4.727 20.566 1.00 67.62 120 GLU A C 1
ATOM 985 O O . GLU A 1 120 ? 2.226 -3.796 21.354 1.00 67.62 120 GLU A O 1
ATOM 990 N N . GLN A 1 121 ? 2.332 -4.603 19.258 1.00 75.50 121 GLN A N 1
ATOM 991 C CA . GLN A 1 121 ? 2.582 -3.324 18.586 1.00 75.50 121 GLN A CA 1
ATOM 992 C C . GLN A 1 121 ? 1.293 -2.663 18.075 1.00 75.50 121 GLN A C 1
ATOM 994 O O . GLN A 1 121 ? 1.362 -1.551 17.561 1.00 75.50 121 GLN A O 1
ATOM 999 N N . LEU A 1 122 ? 0.136 -3.328 18.197 1.00 82.62 122 LEU A N 1
ATOM 1000 C CA . LEU A 1 122 ? -1.156 -2.701 17.924 1.00 82.62 122 LEU A CA 1
ATOM 1001 C C . LEU A 1 122 ? -1.504 -1.699 19.020 1.00 82.62 122 LEU A C 1
ATOM 1003 O O . LEU A 1 122 ? -1.133 -1.858 20.188 1.00 82.62 122 LEU A O 1
ATOM 1007 N N . GLU A 1 123 ? -2.289 -0.696 18.655 1.00 86.81 123 GLU A N 1
ATOM 1008 C CA . GLU A 1 123 ? -2.805 0.253 19.628 1.00 86.81 123 GLU A CA 1
ATOM 1009 C C . GLU A 1 123 ? -3.744 -0.414 20.646 1.00 86.81 123 GLU A C 1
ATOM 1011 O O . GLU A 1 123 ? -4.425 -1.403 20.376 1.00 86.81 123 GLU A O 1
ATOM 1016 N N . VAL A 1 124 ? -3.814 0.157 21.851 1.00 85.44 124 VAL A N 1
ATOM 1017 C CA . VAL A 1 124 ? -4.526 -0.456 22.989 1.00 85.44 124 VAL A CA 1
ATOM 1018 C C . VAL A 1 124 ? -6.037 -0.542 22.760 1.00 85.44 124 VAL A C 1
ATOM 1020 O O . VAL A 1 124 ? -6.689 -1.476 23.231 1.00 85.44 124 VAL A O 1
ATOM 1023 N N . THR A 1 125 ? -6.614 0.446 22.075 1.00 90.00 125 THR A N 1
ATOM 1024 C CA . THR A 1 125 ? -8.054 0.503 21.795 1.00 90.00 125 THR A CA 1
ATOM 1025 C C . THR A 1 125 ? -8.330 0.387 20.307 1.00 90.00 125 THR A C 1
ATOM 1027 O O . THR A 1 125 ? -7.552 0.852 19.472 1.00 90.00 125 THR A O 1
ATOM 1030 N N . ARG A 1 126 ? -9.509 -0.141 19.968 1.00 93.25 126 ARG A N 1
ATOM 1031 C CA . ARG A 1 126 ? -9.943 -0.302 18.576 1.00 93.25 126 ARG A CA 1
ATOM 1032 C C . ARG A 1 126 ? -10.017 1.025 17.845 1.00 93.25 126 ARG A C 1
ATOM 1034 O O . ARG A 1 126 ? -9.693 1.085 16.659 1.00 93.25 126 ARG A O 1
ATOM 1041 N N . ALA A 1 127 ? -10.444 2.088 18.530 1.00 93.06 127 ALA A N 1
ATOM 1042 C CA . ALA A 1 127 ? -10.457 3.423 17.949 1.00 93.06 127 ALA A CA 1
ATOM 1043 C C . ALA A 1 127 ? -9.040 3.953 17.670 1.00 93.06 127 ALA A C 1
ATOM 1045 O O . ALA A 1 127 ? -8.832 4.578 16.632 1.00 93.06 127 ALA A O 1
ATOM 1046 N N . GLN A 1 128 ? -8.078 3.719 18.568 1.00 91.75 128 GLN A N 1
ATOM 1047 C CA . GLN A 1 128 ? -6.690 4.133 18.346 1.00 91.75 128 GLN A CA 1
ATOM 1048 C C . GLN A 1 128 ? -6.068 3.381 17.163 1.00 91.75 128 GLN A C 1
ATOM 1050 O O . GLN A 1 128 ? -5.493 4.014 16.283 1.00 91.75 128 GLN A O 1
ATOM 1055 N N . GLU A 1 129 ? -6.288 2.071 17.062 1.00 93.19 129 GLU A N 1
ATOM 1056 C CA . GLU A 1 129 ? -5.760 1.295 15.936 1.00 93.19 129 GLU A CA 1
ATOM 1057 C C . GLU A 1 129 ? -6.394 1.748 14.608 1.00 93.19 129 GLU A C 1
ATOM 1059 O O . GLU A 1 129 ? -5.689 1.985 13.631 1.00 93.19 129 GLU A O 1
ATOM 1064 N N . MET A 1 130 ? -7.709 2.015 14.573 1.00 94.38 130 MET A N 1
ATOM 1065 C CA . MET A 1 130 ? -8.363 2.515 13.352 1.00 94.38 130 MET A CA 1
ATOM 1066 C C . MET A 1 130 ? -7.817 3.878 12.902 1.00 94.38 130 MET A C 1
ATOM 1068 O O . MET A 1 130 ? -7.711 4.134 11.700 1.00 94.38 130 MET A O 1
ATOM 1072 N N . VAL A 1 131 ? -7.491 4.783 13.835 1.00 92.56 131 VAL A N 1
ATOM 1073 C CA . VAL A 1 131 ? -6.915 6.085 13.461 1.00 92.56 131 VAL A CA 1
ATOM 1074 C C . VAL A 1 131 ? -5.446 5.961 13.051 1.00 92.56 131 VAL A C 1
ATOM 1076 O O . VAL A 1 131 ? -5.035 6.667 12.131 1.00 92.56 131 VAL A O 1
ATOM 1079 N N . ALA A 1 132 ? -4.684 5.038 13.646 1.00 91.50 132 ALA A N 1
ATOM 1080 C CA . ALA A 1 132 ? -3.331 4.712 13.200 1.00 91.50 132 ALA A CA 1
ATOM 1081 C C . ALA A 1 132 ? -3.349 4.191 11.752 1.00 91.50 132 ALA A C 1
ATOM 1083 O O . ALA A 1 132 ? -2.640 4.724 10.898 1.00 91.50 132 ALA A O 1
ATOM 1084 N N . ARG A 1 133 ? -4.262 3.262 11.427 1.00 92.88 133 ARG A N 1
ATOM 1085 C CA . ARG A 1 133 ? -4.497 2.799 10.046 1.00 92.88 133 ARG A CA 1
ATOM 1086 C C . ARG A 1 133 ? -4.820 3.953 9.096 1.00 92.88 133 ARG A C 1
ATOM 1088 O O . ARG A 1 133 ? -4.221 4.050 8.036 1.00 92.88 133 ARG A O 1
ATOM 1095 N N . CYS A 1 134 ? -5.668 4.906 9.499 1.00 94.12 134 CYS A N 1
ATOM 1096 C CA . CYS A 1 134 ? -5.950 6.094 8.679 1.00 94.12 134 CYS A CA 1
ATOM 1097 C C . CYS A 1 134 ? -4.685 6.900 8.321 1.00 94.12 134 CYS A C 1
ATOM 1099 O O . CYS A 1 134 ? -4.617 7.468 7.227 1.00 94.12 134 CYS A O 1
ATOM 1101 N N . ILE A 1 135 ? -3.702 6.991 9.225 1.00 92.94 135 ILE A N 1
ATOM 1102 C CA . ILE A 1 135 ? -2.419 7.651 8.935 1.00 92.94 135 ILE A CA 1
ATOM 1103 C C . ILE A 1 135 ? -1.605 6.838 7.940 1.00 92.94 135 ILE A C 1
ATOM 1105 O O . ILE A 1 135 ? -1.072 7.433 7.003 1.00 92.94 135 ILE A O 1
ATOM 1109 N N . VAL A 1 136 ? -1.545 5.515 8.117 1.00 91.88 136 VAL A N 1
ATOM 1110 C CA . VAL A 1 136 ? -0.862 4.613 7.182 1.00 91.88 136 VAL A CA 1
ATOM 1111 C C . VAL A 1 136 ? -1.429 4.799 5.775 1.00 91.88 136 VAL A C 1
ATOM 1113 O O . VAL A 1 136 ? -0.686 5.211 4.889 1.00 91.88 136 VAL A O 1
ATOM 1116 N N . GLU A 1 137 ? -2.749 4.691 5.596 1.00 93.31 137 GLU A N 1
ATOM 1117 C CA . GLU A 1 137 ? -3.400 4.884 4.288 1.00 93.31 137 GLU A CA 1
ATOM 1118 C C . GLU A 1 137 ? -3.145 6.273 3.681 1.00 93.31 137 GLU A C 1
ATOM 1120 O O . GLU A 1 137 ? -2.962 6.453 2.471 1.00 93.31 137 GLU A O 1
ATOM 1125 N N . THR A 1 138 ? -3.107 7.309 4.523 1.00 94.69 138 THR A N 1
ATOM 1126 C CA . THR A 1 138 ? -2.804 8.674 4.069 1.00 94.69 138 THR A CA 1
ATOM 1127 C C . THR A 1 138 ? -1.351 8.788 3.596 1.00 94.69 138 THR A C 1
ATOM 1129 O O . THR A 1 138 ? -1.073 9.442 2.584 1.00 94.69 138 THR A O 1
ATOM 1132 N N . GLY A 1 139 ? -0.418 8.150 4.304 1.00 94.19 139 GLY A N 1
ATOM 1133 C CA . GLY A 1 139 ? 0.991 8.079 3.929 1.00 94.19 139 GLY A CA 1
ATOM 1134 C C . GLY A 1 139 ? 1.188 7.319 2.620 1.00 94.19 139 GLY A C 1
ATOM 1135 O O . GLY A 1 139 ? 1.783 7.860 1.685 1.00 94.19 139 GLY A O 1
ATOM 1136 N N . THR A 1 140 ? 0.613 6.123 2.517 1.00 93.75 140 THR A N 1
ATOM 1137 C CA . THR A 1 140 ? 0.698 5.249 1.342 1.00 93.75 140 THR A CA 1
ATOM 1138 C C . THR A 1 140 ? 0.068 5.900 0.105 1.00 93.75 140 THR A C 1
ATOM 1140 O O . THR A 1 140 ? 0.711 6.018 -0.943 1.00 93.75 140 THR A O 1
ATOM 1143 N N . SER A 1 141 ? -1.127 6.489 0.225 1.00 95.12 141 SER A N 1
ATOM 1144 C CA . SER A 1 141 ? -1.748 7.239 -0.881 1.00 95.12 141 SER A CA 1
ATOM 1145 C C . SER A 1 141 ? -0.926 8.454 -1.334 1.00 95.12 141 SER A C 1
ATOM 1147 O O . SER A 1 141 ? -0.873 8.761 -2.534 1.00 95.12 141 SER A O 1
ATOM 1149 N N . SER A 1 142 ? -0.250 9.143 -0.410 1.00 96.56 142 SER A N 1
ATOM 1150 C CA . SER A 1 142 ? 0.659 10.251 -0.732 1.00 96.56 142 SER A CA 1
ATOM 1151 C C . SER A 1 142 ? 1.909 9.753 -1.458 1.00 96.56 142 SER A C 1
ATOM 1153 O O . SER A 1 142 ? 2.302 10.335 -2.472 1.00 96.56 142 SER A O 1
ATOM 1155 N N . TYR A 1 143 ? 2.488 8.644 -0.993 1.00 97.38 143 TYR A N 1
ATOM 1156 C CA . TYR A 1 143 ? 3.633 7.991 -1.619 1.00 97.38 143 TYR A CA 1
ATOM 1157 C C . TYR A 1 143 ? 3.332 7.580 -3.065 1.00 97.38 143 TYR A C 1
ATOM 1159 O O . TYR A 1 143 ? 4.062 7.969 -3.978 1.00 97.38 143 TYR A O 1
ATOM 1167 N N . TYR A 1 144 ? 2.216 6.893 -3.322 1.00 98.06 144 TYR A N 1
ATOM 1168 C CA . TYR A 1 144 ? 1.863 6.495 -4.689 1.00 98.06 144 TYR A CA 1
ATOM 1169 C C . TYR A 1 144 ? 1.411 7.660 -5.569 1.00 98.06 144 TYR A C 1
ATOM 1171 O O . TYR A 1 144 ? 1.604 7.628 -6.786 1.00 98.06 144 TYR A O 1
ATOM 1179 N N . THR A 1 145 ? 0.871 8.731 -4.979 1.00 97.31 145 THR A N 1
ATOM 1180 C CA . THR A 1 145 ? 0.655 9.988 -5.712 1.00 97.31 145 THR A CA 1
ATOM 1181 C C . THR A 1 145 ? 1.988 10.556 -6.201 1.00 97.31 145 THR A C 1
ATOM 1183 O O . THR A 1 145 ? 2.121 10.847 -7.389 1.00 97.31 145 THR A O 1
ATOM 1186 N N . MET A 1 146 ? 2.988 10.646 -5.318 1.00 97.00 146 MET A N 1
ATOM 1187 C CA . MET A 1 146 ? 4.338 11.084 -5.675 1.00 97.00 146 MET A CA 1
ATOM 1188 C C . MET A 1 146 ? 4.948 10.167 -6.742 1.00 97.00 146 MET A C 1
ATOM 1190 O O . MET A 1 146 ? 5.403 10.656 -7.775 1.00 97.00 146 MET A O 1
ATOM 1194 N N . LEU A 1 147 ? 4.925 8.848 -6.538 1.00 96.00 147 LEU A N 1
ATOM 1195 C CA . LEU A 1 147 ? 5.523 7.891 -7.469 1.00 96.00 147 LEU A CA 1
ATOM 1196 C C . LEU A 1 147 ? 4.928 8.031 -8.876 1.00 96.00 147 LEU A C 1
ATOM 1198 O O . LEU A 1 147 ? 5.665 8.102 -9.857 1.00 96.00 147 LEU A O 1
ATOM 1202 N N . ARG A 1 148 ? 3.600 8.153 -8.981 1.00 96.06 148 ARG A N 1
ATOM 1203 C CA . ARG A 1 148 ? 2.905 8.390 -10.254 1.00 96.06 148 ARG A CA 1
ATOM 1204 C C . ARG A 1 148 ? 3.334 9.698 -10.925 1.00 96.06 148 ARG A C 1
ATOM 1206 O O . ARG A 1 148 ? 3.449 9.744 -12.151 1.00 96.06 148 ARG A O 1
ATOM 1213 N N . ASP A 1 149 ? 3.500 10.766 -10.154 1.00 94.62 149 ASP A N 1
ATOM 1214 C CA . ASP A 1 149 ? 3.759 12.101 -10.697 1.00 94.62 149 ASP A CA 1
ATOM 1215 C C . ASP A 1 149 ? 5.218 12.267 -11.153 1.00 94.62 149 ASP A C 1
ATOM 1217 O O . ASP A 1 149 ? 5.462 12.915 -12.171 1.00 94.62 149 ASP A O 1
ATOM 1221 N N . PHE A 1 150 ? 6.170 11.629 -10.463 1.00 91.88 150 PHE A N 1
ATOM 1222 C CA . PHE A 1 150 ? 7.596 11.662 -10.813 1.00 91.88 150 PHE A CA 1
ATOM 1223 C C . PHE A 1 150 ? 8.014 10.596 -11.829 1.00 91.88 150 PHE A C 1
ATOM 1225 O O . PHE A 1 150 ? 8.963 10.811 -12.584 1.00 91.88 150 PHE A O 1
ATOM 1232 N N . CYS A 1 151 ? 7.334 9.450 -11.872 1.00 92.62 151 CYS A N 1
ATOM 1233 C CA . CYS A 1 151 ? 7.681 8.391 -12.806 1.00 92.62 151 CYS A CA 1
ATOM 1234 C C . CYS A 1 151 ? 7.344 8.771 -14.260 1.00 92.62 151 CYS A C 1
ATOM 1236 O O . CYS A 1 151 ? 6.313 9.385 -14.565 1.00 92.62 151 CYS A O 1
ATOM 1238 N N . THR A 1 152 ? 8.217 8.355 -15.177 1.00 92.00 152 THR A N 1
ATOM 1239 C CA . THR A 1 152 ? 8.056 8.498 -16.629 1.00 92.00 152 THR A CA 1
ATOM 1240 C C . THR A 1 152 ? 7.564 7.219 -17.308 1.00 92.00 152 THR A C 1
ATOM 1242 O O . THR A 1 152 ? 7.043 7.299 -18.420 1.00 92.00 152 THR A O 1
ATOM 1245 N N . GLU A 1 153 ? 7.699 6.061 -16.657 1.00 97.56 153 GLU A N 1
ATOM 1246 C CA . GLU A 1 153 ? 7.302 4.755 -17.184 1.00 97.56 153 GLU A CA 1
ATOM 1247 C C . GLU A 1 153 ? 5.770 4.575 -17.083 1.00 97.56 153 GLU A C 1
ATOM 1249 O O . GLU A 1 153 ? 5.188 4.725 -16.002 1.00 97.56 153 GLU A O 1
ATOM 1254 N N . PRO A 1 154 ? 5.074 4.326 -18.206 1.00 96.44 154 PRO A N 1
ATOM 1255 C CA . PRO A 1 154 ? 3.615 4.384 -18.263 1.00 96.44 154 PRO A CA 1
ATOM 1256 C C . PRO A 1 154 ? 2.907 3.316 -17.421 1.00 96.44 154 PRO A C 1
ATOM 1258 O O . PRO A 1 154 ? 1.848 3.601 -16.847 1.00 96.44 154 PRO A O 1
ATOM 1261 N N . LEU A 1 155 ? 3.444 2.098 -17.338 1.00 97.88 155 LEU A N 1
ATOM 1262 C CA . LEU A 1 155 ? 2.810 1.023 -16.586 1.00 97.88 155 LEU A CA 1
ATOM 1263 C C . LEU A 1 155 ? 2.878 1.273 -15.074 1.00 97.88 155 LEU A C 1
ATOM 1265 O O . LEU A 1 155 ? 1.861 1.108 -14.397 1.00 97.88 155 LEU A O 1
ATOM 1269 N N . LEU A 1 156 ? 4.008 1.749 -14.554 1.00 97.81 156 LEU A N 1
ATOM 1270 C CA . LEU A 1 156 ? 4.190 2.076 -13.146 1.00 97.81 156 LEU A CA 1
ATOM 1271 C C . LEU A 1 156 ? 3.269 3.202 -12.717 1.00 97.81 156 LEU A C 1
ATOM 1273 O O . LEU A 1 156 ? 2.653 3.113 -11.659 1.00 97.81 156 LEU A O 1
ATOM 1277 N N . LYS A 1 157 ? 3.106 4.234 -13.551 1.00 97.31 157 LYS A N 1
ATOM 1278 C CA . LYS A 1 157 ? 2.138 5.305 -13.276 1.00 97.31 157 LYS A CA 1
ATOM 1279 C C . LYS A 1 157 ? 0.731 4.754 -13.092 1.00 97.31 157 LYS A C 1
ATOM 1281 O O . LYS A 1 157 ? -0.001 5.230 -12.227 1.00 97.31 157 LYS A O 1
ATOM 1286 N N . ARG A 1 158 ? 0.342 3.759 -13.892 1.00 97.38 158 ARG A N 1
ATOM 1287 C CA . ARG A 1 158 ? -0.970 3.122 -13.757 1.00 97.38 158 ARG A CA 1
ATOM 1288 C C . ARG A 1 158 ? -1.053 2.243 -12.512 1.00 97.38 158 ARG A C 1
ATOM 1290 O O . ARG A 1 158 ? -2.051 2.345 -11.811 1.00 97.38 158 ARG A O 1
ATOM 1297 N N . ILE A 1 159 ? -0.030 1.439 -12.217 1.00 97.94 159 ILE A N 1
ATOM 1298 C CA . ILE A 1 159 ? 0.028 0.641 -10.981 1.00 97.94 159 ILE A CA 1
ATOM 1299 C C . ILE A 1 159 ? -0.109 1.564 -9.763 1.00 97.94 159 ILE A C 1
ATOM 1301 O O . ILE A 1 159 ? -1.025 1.394 -8.968 1.00 97.94 159 ILE A O 1
ATOM 1305 N N . ALA A 1 160 ? 0.709 2.615 -9.683 1.00 98.12 160 ALA A N 1
ATOM 1306 C CA . ALA A 1 160 ? 0.655 3.600 -8.607 1.00 98.12 160 ALA A CA 1
ATOM 1307 C C . ALA A 1 160 ? -0.707 4.314 -8.528 1.00 98.12 160 ALA A C 1
ATOM 1309 O O . ALA A 1 160 ? -1.199 4.603 -7.442 1.00 98.12 160 ALA A O 1
ATOM 1310 N N . HIS A 1 161 ? -1.353 4.593 -9.665 1.00 97.12 161 HIS A N 1
ATOM 1311 C CA . HIS A 1 161 ? -2.698 5.169 -9.670 1.00 97.12 161 HIS A CA 1
ATOM 1312 C C . HIS A 1 161 ? -3.754 4.214 -9.099 1.00 97.12 161 HIS A C 1
ATOM 1314 O O . HIS A 1 161 ? -4.624 4.674 -8.362 1.00 97.12 161 HIS A O 1
ATOM 1320 N N . HIS A 1 162 ? -3.687 2.927 -9.442 1.00 97.69 162 HIS A N 1
ATOM 1321 C CA . HIS A 1 162 ? -4.594 1.917 -8.906 1.00 97.69 162 HIS A CA 1
ATOM 1322 C C . HIS A 1 162 ? -4.419 1.760 -7.397 1.00 97.69 162 HIS A C 1
ATOM 1324 O O . HIS A 1 162 ? -5.384 1.990 -6.677 1.00 97.69 162 HIS A O 1
ATOM 1330 N N . ILE A 1 163 ? -3.187 1.520 -6.938 1.00 97.44 163 ILE A N 1
ATOM 1331 C CA . ILE A 1 163 ? -2.876 1.369 -5.510 1.00 97.44 163 ILE A CA 1
ATOM 1332 C C . ILE A 1 163 ? -3.362 2.593 -4.725 1.00 97.44 163 ILE A C 1
ATOM 1334 O O . ILE A 1 163 ? -4.177 2.480 -3.821 1.00 97.44 163 ILE A O 1
ATOM 1338 N N . ARG A 1 164 ? -3.003 3.808 -5.168 1.00 97.00 164 ARG A N 1
ATOM 1339 C CA . ARG A 1 164 ? -3.485 5.059 -4.557 1.00 97.00 164 ARG A CA 1
ATOM 1340 C C . ARG A 1 164 ? -5.012 5.116 -4.411 1.00 97.00 164 ARG A C 1
ATOM 1342 O O . ARG A 1 164 ? -5.508 5.710 -3.454 1.00 97.00 164 ARG A O 1
ATOM 1349 N N . ASN A 1 165 ? -5.763 4.655 -5.410 1.00 96.50 165 ASN A N 1
ATOM 1350 C CA . ASN A 1 165 ? -7.222 4.716 -5.359 1.00 96.50 165 ASN A CA 1
ATOM 1351 C C . ASN A 1 165 ? -7.787 3.722 -4.343 1.00 96.50 165 ASN A C 1
ATOM 1353 O O . ASN A 1 165 ? -8.744 4.087 -3.654 1.00 96.50 165 ASN A O 1
ATOM 1357 N N . ASP A 1 166 ? -7.175 2.543 -4.237 1.00 96.31 166 ASP A N 1
ATOM 1358 C CA . ASP A 1 166 ? -7.504 1.546 -3.222 1.00 96.31 166 ASP A CA 1
ATOM 1359 C C . ASP A 1 166 ? -7.238 2.128 -1.822 1.00 96.31 166 ASP A C 1
ATOM 1361 O O . ASP A 1 166 ? -8.178 2.203 -1.036 1.00 96.31 166 ASP A O 1
ATOM 1365 N N . GLU A 1 167 ? -6.077 2.756 -1.571 1.00 95.56 167 GLU A N 1
ATOM 1366 C CA . GLU A 1 167 ? -5.769 3.362 -0.253 1.00 95.56 167 GLU A CA 1
ATOM 1367 C C . GLU A 1 167 ? -6.733 4.479 0.154 1.00 95.56 167 GLU A C 1
ATOM 1369 O O . GLU A 1 167 ? -7.098 4.650 1.318 1.00 95.56 167 GLU A O 1
ATOM 1374 N N . ILE A 1 168 ? -7.200 5.276 -0.811 1.00 95.62 168 ILE A N 1
ATOM 1375 C CA . ILE A 1 168 ? -8.232 6.288 -0.542 1.00 95.62 168 ILE A CA 1
ATOM 1376 C C . ILE A 1 168 ? -9.566 5.613 -0.188 1.00 95.62 168 ILE A C 1
ATOM 1378 O O . ILE A 1 168 ? -10.357 6.168 0.583 1.00 95.62 168 ILE A O 1
ATOM 1382 N N . 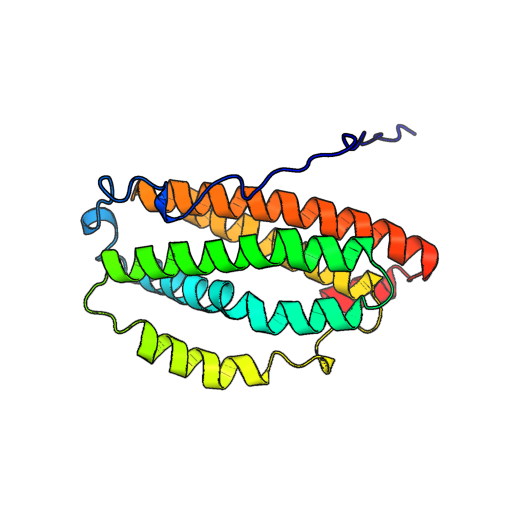GLY A 1 169 ? -9.848 4.450 -0.776 1.00 95.12 169 GLY A N 1
ATOM 1383 C CA . GLY A 1 169 ? -10.948 3.574 -0.394 1.00 95.12 169 GLY A CA 1
ATOM 1384 C C . GLY A 1 169 ? -10.773 3.061 1.032 1.00 95.12 169 GLY A C 1
ATOM 1385 O O . GLY A 1 169 ? -11.633 3.339 1.873 1.00 95.12 169 GLY A O 1
ATOM 1386 N N . HIS A 1 170 ? -9.644 2.412 1.321 1.00 95.19 170 HIS A N 1
ATOM 1387 C CA . HIS A 1 170 ? -9.271 1.874 2.629 1.00 95.19 170 HIS A CA 1
ATOM 1388 C C . HIS A 1 170 ? -9.406 2.931 3.728 1.00 95.19 170 HIS A C 1
ATOM 1390 O O . HIS A 1 170 ? -10.138 2.733 4.702 1.00 95.19 170 HIS A O 1
ATOM 1396 N N . TYR A 1 171 ? -8.833 4.120 3.512 1.00 95.88 171 TYR A N 1
ATOM 1397 C CA . TYR A 1 171 ? -8.926 5.258 4.426 1.00 95.88 171 TYR A CA 1
ATOM 1398 C C . TYR A 1 171 ? -10.371 5.573 4.827 1.00 95.88 171 TYR A C 1
ATOM 1400 O O . TYR A 1 171 ? -10.661 5.813 5.999 1.00 95.88 171 TYR A O 1
ATOM 1408 N N . LYS A 1 172 ? -11.310 5.580 3.872 1.00 94.88 172 LYS A N 1
ATOM 1409 C CA . LYS A 1 172 ? -12.716 5.906 4.163 1.00 94.88 172 LYS A CA 1
ATOM 1410 C C . LYS A 1 172 ? -13.359 4.859 5.067 1.00 94.88 172 LYS A C 1
ATOM 1412 O O . LYS A 1 172 ? -14.130 5.234 5.952 1.00 94.88 172 LYS A O 1
ATOM 1417 N N . TYR A 1 173 ? -13.054 3.579 4.857 1.00 95.00 173 TYR A N 1
ATOM 1418 C CA . TYR A 1 173 ? -13.559 2.494 5.697 1.00 95.00 173 TYR A CA 1
ATOM 1419 C C . TYR A 1 173 ? -12.952 2.553 7.100 1.00 95.00 173 TYR A C 1
ATOM 1421 O O . TYR A 1 173 ? -13.709 2.591 8.074 1.00 95.00 173 TYR A O 1
ATOM 1429 N N . PHE A 1 174 ? -11.628 2.684 7.215 1.00 95.50 174 PHE A N 1
ATOM 1430 C CA . PHE A 1 174 ? -10.957 2.856 8.506 1.00 95.50 174 PHE A CA 1
ATOM 1431 C C . PHE A 1 174 ? -11.479 4.081 9.260 1.00 95.50 174 PHE A C 1
ATOM 1433 O O . PHE A 1 174 ? -11.830 3.985 10.435 1.00 95.50 174 PHE A O 1
ATOM 1440 N N . TYR A 1 175 ? -11.650 5.218 8.581 1.00 94.88 175 TYR A N 1
ATOM 1441 C CA . TYR A 1 175 ? -12.188 6.431 9.191 1.00 94.88 175 TYR A CA 1
ATOM 1442 C C . TYR A 1 175 ? -13.631 6.243 9.672 1.00 94.88 175 TYR A C 1
ATOM 1444 O O . TYR A 1 175 ? -13.998 6.693 10.761 1.00 94.88 175 TYR A O 1
ATOM 1452 N N . ARG A 1 176 ? -14.464 5.546 8.892 1.00 95.94 176 ARG A N 1
ATOM 1453 C CA . ARG A 1 176 ? -15.836 5.207 9.286 1.00 95.94 176 ARG A CA 1
ATOM 1454 C C . ARG A 1 176 ? -15.849 4.369 10.566 1.00 95.94 176 ARG A C 1
ATOM 1456 O O . ARG A 1 176 ? -16.576 4.721 11.496 1.00 95.94 176 ARG A O 1
ATOM 1463 N N . TYR A 1 177 ? -15.042 3.311 10.641 1.00 94.69 177 TYR A N 1
ATOM 1464 C CA . TYR A 1 177 ? -14.963 2.458 11.830 1.00 94.69 177 TYR A CA 1
ATOM 1465 C C . TYR A 1 177 ? -14.346 3.182 13.027 1.00 94.69 177 TYR A C 1
ATOM 1467 O O . TYR A 1 177 ? -14.880 3.089 14.132 1.00 94.69 177 TYR A O 1
ATOM 1475 N N . PHE A 1 178 ? -13.313 4.002 12.814 1.00 94.75 178 PHE A N 1
ATOM 1476 C CA . PHE A 1 178 ? -12.756 4.887 13.839 1.00 94.75 178 PHE A CA 1
ATOM 1477 C C . PHE A 1 178 ? -13.849 5.733 14.497 1.00 94.75 178 PHE A C 1
ATOM 1479 O O . PHE A 1 178 ? -13.967 5.761 15.721 1.00 94.75 178 PHE A O 1
ATOM 1486 N N . ARG A 1 179 ? -14.693 6.396 13.696 1.00 93.06 179 ARG A N 1
ATOM 1487 C CA . ARG A 1 179 ? -15.789 7.232 14.209 1.00 93.06 179 ARG A CA 1
ATOM 1488 C C . ARG A 1 179 ? -16.783 6.433 15.053 1.00 93.06 179 ARG A C 1
ATOM 1490 O O . ARG A 1 179 ? -17.278 6.963 16.048 1.00 93.06 179 ARG A O 1
ATOM 1497 N N . GLN A 1 180 ? -17.066 5.187 14.676 1.00 93.31 180 GLN A N 1
ATOM 1498 C CA . GLN A 1 180 ? -17.958 4.306 15.429 1.00 93.31 180 GLN A CA 1
ATOM 1499 C C . GLN A 1 180 ? -17.332 3.859 16.758 1.00 93.31 180 GLN A C 1
ATOM 1501 O O . GLN A 1 180 ? -17.977 3.989 17.800 1.00 93.31 180 GLN A O 1
ATOM 1506 N N . TYR A 1 181 ? -16.081 3.388 16.751 1.00 93.69 181 TYR A N 1
ATOM 1507 C CA . TYR A 1 181 ? -15.393 2.957 17.973 1.00 93.69 181 TYR A CA 1
ATOM 1508 C C . TYR A 1 181 ? -15.128 4.119 18.923 1.00 93.69 181 TYR A C 1
ATOM 1510 O O . TYR A 1 181 ? -15.451 4.012 20.099 1.00 93.69 181 TYR A O 1
ATOM 1518 N N . ALA A 1 182 ? -14.667 5.268 18.425 1.00 90.62 182 ALA A N 1
ATOM 1519 C CA . ALA A 1 182 ? -14.420 6.444 19.256 1.00 90.62 182 ALA A CA 1
ATOM 1520 C C . ALA A 1 182 ? -15.684 6.913 20.002 1.00 90.62 182 ALA A C 1
ATOM 1522 O O . ALA A 1 182 ? -15.599 7.358 21.147 1.00 90.62 182 ALA A O 1
ATOM 1523 N N . ALA A 1 183 ? -16.862 6.785 19.377 1.00 89.69 183 ALA A N 1
ATOM 1524 C CA . ALA A 1 183 ? -18.138 7.104 20.013 1.00 89.69 183 ALA A CA 1
ATOM 1525 C C . ALA A 1 183 ? -18.538 6.089 21.100 1.00 89.69 183 ALA A C 1
ATOM 1527 O O . ALA A 1 183 ? -19.101 6.493 22.115 1.00 89.69 183 ALA A O 1
ATOM 1528 N N . ARG A 1 184 ? -18.249 4.796 20.897 1.00 89.19 184 ARG A N 1
ATOM 1529 C CA . ARG A 1 184 ? -18.569 3.705 21.840 1.00 89.19 184 ARG A CA 1
ATOM 1530 C C . ARG A 1 184 ? -17.599 3.641 23.023 1.00 89.19 184 ARG A C 1
ATOM 1532 O O . ARG A 1 184 ? -18.016 3.397 24.147 1.00 89.19 184 ARG A O 1
ATOM 1539 N N . GLU A 1 185 ? -16.316 3.857 22.762 1.00 88.44 185 GLU A N 1
ATOM 1540 C CA . GLU A 1 185 ? -15.222 3.729 23.732 1.00 88.44 185 GLU A CA 1
ATOM 1541 C C . GLU A 1 185 ? -14.935 5.042 24.474 1.00 88.44 185 GLU A C 1
ATOM 1543 O O . GLU A 1 185 ? -14.136 5.066 25.406 1.00 88.44 185 GLU A O 1
ATOM 1548 N N . HIS A 1 186 ? -15.583 6.144 24.072 1.00 81.81 186 HIS A N 1
ATOM 1549 C CA . HIS A 1 186 ? -15.388 7.482 24.638 1.00 81.81 186 HIS A CA 1
ATOM 1550 C C . HIS A 1 186 ? -13.912 7.923 24.672 1.00 81.81 186 HIS A C 1
ATOM 1552 O O . HIS A 1 186 ? -13.468 8.596 25.608 1.00 81.81 186 HIS A O 1
ATOM 1558 N N . VAL A 1 187 ? -13.145 7.558 23.639 1.00 77.25 187 VAL A N 1
ATOM 1559 C CA . VAL A 1 187 ? -11.704 7.832 23.574 1.00 77.25 187 VAL A CA 1
ATOM 1560 C C . VAL A 1 187 ? -11.446 9.336 23.563 1.00 77.25 187 VAL A C 1
ATOM 1562 O O . VAL A 1 187 ? -11.999 10.093 22.760 1.00 77.25 187 VAL A O 1
ATOM 1565 N N . SER A 1 188 ? -10.591 9.791 24.478 1.00 78.50 188 SER A N 1
ATOM 1566 C CA . SER A 1 188 ? -10.249 11.207 24.583 1.00 78.50 188 SER A CA 1
ATOM 1567 C C . SER A 1 188 ? -9.387 11.668 23.402 1.00 78.50 188 SER A C 1
ATOM 1569 O O . SER A 1 188 ? -8.600 10.908 22.839 1.00 78.50 188 SER A O 1
ATOM 1571 N N . ARG A 1 189 ? -9.458 12.962 23.064 1.00 77.38 189 ARG A N 1
ATOM 1572 C CA . ARG A 1 189 ? -8.609 13.562 22.014 1.00 77.38 189 ARG A CA 1
ATOM 1573 C C . ARG A 1 189 ? -7.109 13.410 22.304 1.00 77.38 189 ARG A C 1
ATOM 1575 O O . ARG A 1 189 ? -6.323 13.362 21.368 1.00 77.38 189 ARG A O 1
ATOM 1582 N N . TRP A 1 190 ? -6.724 13.315 23.578 1.00 71.62 190 TRP A N 1
ATOM 1583 C CA . TRP A 1 190 ? -5.341 13.078 23.998 1.00 71.62 190 TRP A CA 1
ATOM 1584 C C . TRP A 1 190 ? -4.880 11.648 23.720 1.00 71.62 190 TRP A C 1
ATOM 1586 O O . TRP A 1 190 ? -3.773 11.467 23.232 1.00 71.62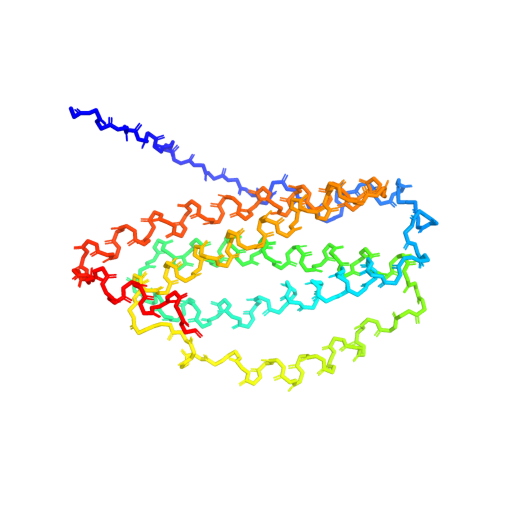 190 TRP A O 1
ATOM 1596 N N . ALA A 1 191 ? -5.738 10.654 23.961 1.00 73.00 191 ALA A N 1
ATOM 1597 C CA . ALA A 1 191 ? -5.444 9.259 23.631 1.00 73.00 191 ALA A CA 1
ATOM 1598 C C . ALA A 1 191 ? -5.331 9.046 22.110 1.00 73.00 191 ALA A C 1
ATOM 1600 O O . ALA A 1 191 ? -4.469 8.301 21.658 1.00 73.00 191 ALA A O 1
ATOM 1601 N N . ILE A 1 192 ? -6.138 9.769 21.320 1.00 76.50 192 ILE A N 1
ATOM 1602 C CA . ILE A 1 192 ? -5.987 9.816 19.857 1.00 76.50 192 ILE A CA 1
ATOM 1603 C C . ILE A 1 192 ? -4.628 10.410 19.476 1.00 76.50 192 ILE A C 1
ATOM 1605 O O . ILE A 1 192 ? -3.929 9.825 18.668 1.00 76.50 192 ILE A O 1
ATOM 1609 N N . LEU A 1 193 ? -4.228 11.548 20.054 1.00 69.19 193 LEU A N 1
ATOM 1610 C CA . LEU A 1 193 ? -2.931 12.164 19.744 1.00 69.19 193 LEU A CA 1
ATOM 1611 C C . LEU A 1 193 ? -1.737 11.277 20.119 1.00 69.19 193 LEU A C 1
ATOM 1613 O O . LEU A 1 193 ? -0.740 11.301 19.408 1.00 69.19 193 LEU A O 1
ATOM 1617 N N . GLN A 1 194 ? -1.831 10.513 21.212 1.00 72.56 194 GLN A N 1
ATOM 1618 C CA . GLN A 1 194 ? -0.775 9.578 21.612 1.00 72.56 194 GLN A CA 1
ATOM 1619 C C . GLN A 1 194 ? -0.549 8.491 20.560 1.00 72.56 194 GLN A C 1
ATOM 1621 O O . GLN A 1 194 ? 0.595 8.301 20.170 1.00 72.56 194 GLN A O 1
ATOM 1626 N N . ALA A 1 195 ? -1.622 7.897 20.032 1.00 71.38 195 ALA A N 1
ATOM 1627 C CA . ALA A 1 195 ? -1.555 6.879 18.977 1.00 71.38 195 ALA A CA 1
ATOM 1628 C C . ALA A 1 195 ? -0.982 7.389 17.637 1.00 71.38 195 ALA A C 1
ATOM 1630 O O . ALA A 1 195 ? -0.702 6.613 16.736 1.00 71.38 195 ALA A O 1
ATOM 1631 N N . LEU A 1 196 ? -0.849 8.709 17.461 1.00 72.12 196 LEU A N 1
ATOM 1632 C CA . LEU A 1 196 ? -0.318 9.319 16.234 1.00 72.12 196 LEU A CA 1
ATOM 1633 C C . LEU A 1 196 ? 1.144 9.770 16.372 1.00 72.12 196 LEU A C 1
ATOM 1635 O O . LEU A 1 196 ? 1.714 10.264 15.401 1.00 72.12 196 LEU A O 1
ATOM 1639 N N . TRP A 1 197 ? 1.712 9.707 17.579 1.00 51.31 197 TRP A N 1
ATOM 1640 C CA . TRP A 1 197 ? 3.048 10.231 17.888 1.00 51.31 197 TRP A CA 1
ATOM 1641 C C . TRP A 1 197 ? 4.068 9.128 18.209 1.00 51.31 197 TRP A C 1
ATOM 1643 O O . TRP A 1 197 ? 5.272 9.386 18.160 1.00 51.31 197 TRP A O 1
ATOM 1653 N N . THR A 1 198 ? 3.598 7.938 18.578 1.00 47.31 198 THR A N 1
ATOM 1654 C CA . THR A 1 198 ? 4.412 6.732 18.785 1.00 47.31 198 THR A CA 1
ATOM 1655 C C . THR A 1 198 ? 4.830 6.096 17.472 1.00 47.31 198 THR A C 1
ATOM 1657 O O . THR A 1 198 ? 6.010 5.684 17.410 1.00 47.31 198 THR A O 1
#